Protein AF-A0A7S0MJ96-F1 (afdb_monomer_lite)

Organism: NCBI:txid233186

InterPro domains:
  IPR001138 Zn(2)Cys(6) fungal-type DNA-binding domain [PF00172] (38-68)
  IPR001138 Zn(2)Cys(6) fungal-type DNA-binding domain [PS00463] (38-67)
  IPR001138 Zn(2)Cys(6) fungal-type DNA-binding domain [PS50048] (38-69)
  IPR001138 Zn(2)Cys(6) fungal-type DNA-binding domain [SM00066] (33-78)
  IPR036864 Zn(2)-C6 fungal-type DNA-binding domain superfamily [SSF57701] (32-67)

Secondary structure (DSSP, 8-state):
---------PPPTTS----HHHHHHHHHHHHHHTS----HHHHHTT----SSSS-HHHHHTT-HHHHHHHHHHHHHHSS---SS-------TTSPPP-GGGTTT-TTHHHHHHHHTTT--HHHHHHHHHTS-HHHHHHHHHHHHHHHHHHHHHHHTTSS-S-----------S-----PPPPP-------PPPPP---

Radius of gyration: 27.34 Å; chains: 1; bounding box: 55×65×69 Å

Structure (mmCIF, N/CA/C/O backbone):
data_AF-A0A7S0MJ96-F1
#
_entry.id   AF-A0A7S0MJ96-F1
#
loop_
_atom_site.group_PDB
_atom_site.id
_atom_site.type_symbol
_atom_site.label_atom_id
_atom_site.label_alt_id
_atom_site.label_comp_id
_atom_site.label_asym_id
_atom_site.label_entity_id
_atom_site.label_seq_id
_atom_site.pdbx_PDB_ins_code
_atom_site.Cartn_x
_atom_site.Cartn_y
_atom_site.Cartn_z
_atom_site.occupancy
_atom_site.B_iso_or_equiv
_atom_site.auth_seq_id
_atom_site.auth_comp_id
_atom_site.auth_asym_id
_atom_site.auth_atom_id
_atom_site.pdbx_PDB_model_num
ATOM 1 N N . MET A 1 1 ? 26.613 8.995 -28.637 1.00 39.94 1 MET A N 1
ATOM 2 C CA . MET A 1 1 ? 25.572 9.416 -27.674 1.00 39.94 1 MET A CA 1
ATOM 3 C C . MET A 1 1 ? 26.170 9.244 -26.288 1.00 39.94 1 MET A C 1
ATOM 5 O O . MET A 1 1 ? 26.475 8.112 -25.934 1.00 39.94 1 MET A O 1
ATOM 9 N N . SER A 1 2 ? 26.493 10.342 -25.598 1.00 41.50 2 SER A N 1
ATOM 10 C CA . SER A 1 2 ? 27.210 10.316 -24.316 1.00 41.50 2 SER A CA 1
ATOM 11 C C . SER A 1 2 ? 26.279 9.925 -23.167 1.00 41.50 2 SER A C 1
ATOM 13 O O . SER A 1 2 ? 25.133 10.363 -23.097 1.00 41.50 2 SER A O 1
ATOM 15 N N . LEU A 1 3 ? 26.788 9.061 -22.293 1.00 48.28 3 LEU A N 1
ATOM 16 C CA . LEU A 1 3 ? 26.160 8.599 -21.060 1.00 48.28 3 LEU A CA 1
ATOM 17 C C . LEU A 1 3 ? 26.747 9.402 -19.896 1.00 48.28 3 LEU A C 1
ATOM 19 O O . LEU A 1 3 ? 27.631 8.909 -19.212 1.00 48.28 3 LEU A O 1
ATOM 23 N N . ASP A 1 4 ? 26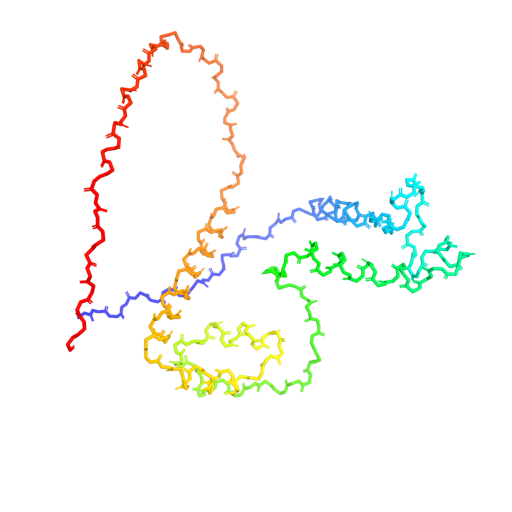.270 10.621 -19.678 1.00 52.03 4 ASP A N 1
ATOM 24 C CA . ASP A 1 4 ? 26.625 11.400 -18.487 1.00 52.03 4 ASP A CA 1
ATOM 25 C C . ASP A 1 4 ? 25.412 12.207 -18.038 1.00 52.03 4 ASP A C 1
ATOM 27 O O . ASP A 1 4 ? 25.217 13.325 -18.487 1.00 52.03 4 ASP A O 1
ATOM 31 N N . GLU A 1 5 ? 24.562 11.594 -17.206 1.00 46.44 5 GLU A N 1
ATOM 32 C CA . GLU A 1 5 ? 23.605 12.283 -16.322 1.00 46.44 5 GLU A CA 1
ATOM 33 C C . GLU A 1 5 ? 22.908 11.256 -15.403 1.00 46.44 5 GLU A C 1
ATOM 35 O O . GLU A 1 5 ? 21.715 10.967 -15.488 1.00 46.44 5 GLU A O 1
ATOM 40 N N . ARG A 1 6 ? 23.675 10.635 -14.498 1.00 48.78 6 ARG A N 1
ATOM 41 C CA . ARG A 1 6 ? 23.122 9.946 -13.317 1.00 48.78 6 ARG A CA 1
ATOM 42 C C . ARG A 1 6 ? 23.560 10.685 -12.060 1.00 48.78 6 ARG A C 1
ATOM 44 O O . ARG A 1 6 ? 24.378 10.193 -11.287 1.00 48.78 6 ARG A O 1
ATOM 51 N N . ALA A 1 7 ? 22.999 11.873 -11.862 1.00 49.59 7 ALA A N 1
ATOM 52 C CA . ALA A 1 7 ? 23.010 12.533 -10.565 1.00 49.59 7 ALA A CA 1
ATOM 53 C C . ALA A 1 7 ? 22.020 11.797 -9.650 1.00 49.59 7 ALA A C 1
ATOM 55 O O . ALA A 1 7 ? 20.808 12.006 -9.701 1.00 49.59 7 ALA A O 1
ATOM 56 N N . TRP A 1 8 ? 22.536 10.861 -8.857 1.00 46.59 8 TRP A N 1
ATOM 57 C CA . TRP A 1 8 ? 21.782 10.243 -7.774 1.00 46.59 8 TRP A CA 1
ATOM 58 C C . TRP A 1 8 ? 21.480 11.329 -6.740 1.00 46.59 8 TRP A C 1
ATOM 60 O O . TRP A 1 8 ? 22.386 12.012 -6.270 1.00 46.59 8 TRP A O 1
ATOM 70 N N . TRP A 1 9 ? 20.199 11.522 -6.443 1.00 48.03 9 TRP A N 1
ATOM 71 C CA . TRP A 1 9 ? 19.711 12.536 -5.513 1.00 48.03 9 TRP A CA 1
ATOM 72 C C . TRP A 1 9 ? 20.384 12.370 -4.139 1.00 48.03 9 TRP A C 1
ATOM 74 O O . TRP A 1 9 ? 20.203 11.344 -3.482 1.00 48.03 9 TRP A O 1
ATOM 84 N N . VAL A 1 10 ? 21.168 13.367 -3.720 1.00 50.09 10 VAL A N 1
ATOM 85 C CA . VAL A 1 10 ? 21.701 13.481 -2.357 1.00 50.09 10 VAL A CA 1
ATOM 86 C C . VAL A 1 10 ? 20.718 14.357 -1.576 1.00 50.09 10 VAL A C 1
ATOM 88 O O . VAL A 1 10 ? 20.499 15.499 -1.986 1.00 50.09 10 VAL A O 1
ATOM 91 N N . PRO A 1 11 ? 20.090 13.859 -0.496 1.00 40.28 11 PRO A N 1
ATOM 92 C CA . PRO A 1 11 ? 19.253 14.690 0.359 1.00 40.28 11 PRO A CA 1
ATOM 93 C C . PRO A 1 11 ? 20.086 15.854 0.902 1.00 40.28 11 PRO A C 1
ATOM 95 O O . PRO A 1 11 ? 21.139 15.637 1.498 1.00 40.28 11 PRO A O 1
ATOM 98 N N . SER A 1 12 ? 19.630 17.082 0.669 1.00 50.78 12 SER A N 1
ATOM 99 C CA . SER A 1 12 ? 20.270 18.286 1.201 1.00 50.78 12 SER A CA 1
ATOM 100 C C . SER A 1 12 ? 20.135 18.306 2.726 1.00 50.78 12 SER A C 1
ATOM 102 O O . SER A 1 12 ? 19.032 18.155 3.251 1.00 50.78 12 SER A O 1
ATOM 104 N N . GLU A 1 13 ? 21.239 18.521 3.448 1.00 55.09 13 GLU A N 1
ATOM 105 C CA . GLU A 1 13 ? 21.280 18.552 4.924 1.00 55.09 13 GLU A CA 1
ATOM 106 C C . GLU A 1 13 ? 20.414 19.667 5.551 1.00 55.09 13 GLU A C 1
ATOM 108 O O . GLU A 1 13 ? 20.201 19.682 6.762 1.00 55.09 13 GLU A O 1
ATOM 113 N N . ASN A 1 14 ? 19.845 20.567 4.743 1.00 55.97 14 ASN A N 1
ATOM 114 C CA . ASN A 1 14 ? 19.035 21.694 5.209 1.00 55.97 14 ASN A CA 1
ATOM 115 C C . ASN A 1 14 ? 17.533 21.398 5.413 1.00 55.97 14 ASN A C 1
ATOM 117 O O . ASN A 1 14 ? 16.798 22.296 5.818 1.00 55.97 14 ASN A O 1
ATOM 121 N N . ASP A 1 15 ? 17.056 20.167 5.198 1.00 52.22 15 ASP A N 1
ATOM 122 C CA . ASP A 1 15 ? 15.618 19.834 5.274 1.00 52.22 15 ASP A CA 1
ATOM 123 C C . ASP A 1 15 ? 15.062 19.556 6.693 1.00 52.22 15 ASP A C 1
ATOM 125 O O . ASP A 1 15 ? 13.915 19.134 6.838 1.00 52.22 15 ASP A O 1
ATOM 129 N N . SER A 1 16 ? 15.823 19.757 7.777 1.00 57.66 16 SER A N 1
ATOM 130 C CA . SER A 1 16 ? 15.441 19.205 9.095 1.00 57.66 16 SER A CA 1
ATOM 131 C C . SER A 1 16 ? 15.519 20.173 10.276 1.00 57.66 16 SER A C 1
ATOM 133 O O . SER A 1 16 ? 16.212 19.913 11.255 1.00 57.66 16 SER A O 1
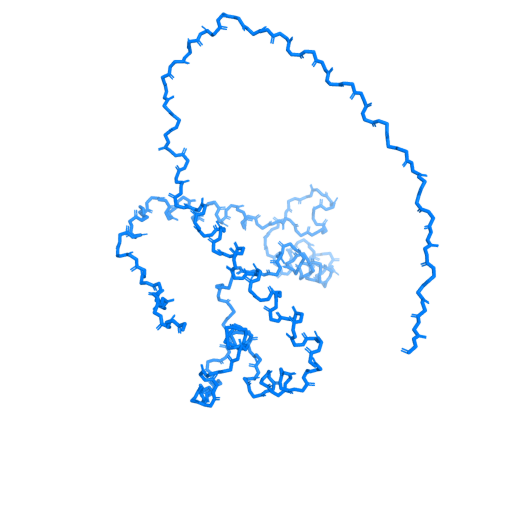ATOM 135 N N . LEU A 1 17 ? 14.716 21.240 10.258 1.00 62.41 17 LEU A N 1
ATOM 136 C CA . LEU A 1 17 ? 14.330 21.954 11.486 1.00 62.41 17 LEU A CA 1
ATOM 137 C C . LEU A 1 17 ? 12.809 22.126 11.567 1.00 62.41 17 LEU A C 1
ATOM 139 O O . LEU A 1 17 ? 12.279 23.228 11.680 1.00 62.41 17 LEU A O 1
ATOM 143 N N . VAL A 1 18 ? 12.083 21.006 11.535 1.00 71.38 18 VAL A N 1
ATOM 144 C CA . VAL A 1 18 ? 10.684 20.996 11.981 1.00 71.38 18 VAL A CA 1
ATOM 145 C C . VAL A 1 18 ? 10.682 21.305 13.477 1.00 71.38 18 VAL A C 1
ATOM 147 O O . VAL A 1 18 ? 11.222 20.542 14.281 1.00 71.38 18 VAL A O 1
ATOM 150 N N . SER A 1 19 ? 10.093 22.438 13.860 1.00 83.00 19 SER A N 1
ATOM 151 C CA . SER A 1 19 ? 10.047 22.877 15.253 1.00 83.00 19 SER A CA 1
ATOM 152 C C . SER A 1 19 ? 9.400 21.813 16.142 1.00 83.00 19 SER A C 1
ATOM 154 O O . SER A 1 19 ? 8.375 21.212 15.804 1.00 83.00 19 SER A O 1
ATOM 156 N N . ALA A 1 20 ? 9.943 21.621 17.346 1.00 79.44 20 ALA A N 1
ATOM 157 C CA . ALA A 1 20 ? 9.346 20.749 18.357 1.00 79.44 20 ALA A CA 1
ATOM 158 C C . ALA A 1 20 ? 7.877 21.119 18.667 1.00 79.44 20 ALA A C 1
ATOM 160 O O . ALA A 1 20 ? 7.095 20.265 19.097 1.00 79.44 20 ALA A O 1
ATOM 161 N N . GLN A 1 21 ? 7.477 22.378 18.437 1.00 83.00 21 GLN A N 1
ATOM 162 C CA . GLN A 1 21 ? 6.084 22.812 18.558 1.00 83.00 21 GLN A CA 1
ATOM 163 C C . GLN A 1 21 ? 5.185 22.231 17.459 1.00 83.00 21 GLN A C 1
ATOM 165 O O . GLN A 1 21 ? 4.075 21.785 17.769 1.00 83.00 21 GLN A O 1
ATOM 170 N N . ASP A 1 22 ? 5.663 22.153 16.217 1.00 84.06 22 ASP A N 1
ATOM 171 C CA . ASP A 1 22 ? 4.904 21.590 15.097 1.00 84.06 22 ASP A CA 1
ATOM 172 C C . ASP A 1 22 ? 4.699 20.088 15.271 1.00 84.06 22 ASP A C 1
ATOM 174 O O . ASP A 1 22 ? 3.585 19.589 15.099 1.00 84.06 22 ASP A O 1
ATOM 178 N N . LEU A 1 23 ? 5.717 19.376 15.765 1.00 75.75 23 LEU A N 1
ATOM 179 C CA . LEU A 1 23 ? 5.593 17.962 16.130 1.00 75.75 23 LEU A CA 1
ATOM 180 C C . LEU A 1 23 ? 4.539 17.741 17.227 1.00 75.75 23 LEU A C 1
ATOM 182 O O . LEU A 1 23 ? 3.734 16.810 17.144 1.00 75.75 23 LEU A O 1
ATOM 186 N N . ARG A 1 24 ? 4.477 18.610 18.247 1.00 82.62 24 ARG A N 1
ATOM 187 C CA . ARG A 1 24 ? 3.454 18.526 19.309 1.00 82.62 24 ARG A CA 1
ATOM 188 C C . ARG A 1 24 ? 2.048 18.814 18.777 1.00 82.62 24 ARG A C 1
ATOM 190 O O . ARG A 1 24 ? 1.101 18.129 19.172 1.00 82.62 24 ARG A O 1
ATOM 197 N N . LYS A 1 25 ? 1.894 19.798 17.886 1.00 84.06 25 LYS A N 1
ATOM 198 C CA . LYS A 1 25 ? 0.604 20.156 17.274 1.00 84.06 25 LYS A CA 1
ATOM 199 C C . LYS A 1 25 ? 0.112 19.058 16.327 1.00 84.06 25 LYS A C 1
ATOM 201 O O . LYS A 1 25 ? -1.039 18.639 16.451 1.00 84.06 25 LYS A O 1
ATOM 206 N N . ALA A 1 26 ? 0.994 18.514 15.488 1.00 74.50 26 ALA A N 1
ATOM 207 C CA . ALA A 1 26 ? 0.713 17.363 14.636 1.00 74.50 26 ALA A CA 1
ATOM 208 C C . ALA A 1 26 ? 0.316 16.132 15.464 1.00 74.50 26 ALA A C 1
ATOM 210 O O . ALA A 1 26 ? -0.670 15.476 15.145 1.00 74.50 26 ALA A O 1
ATOM 211 N N . ARG A 1 27 ? 0.994 15.867 16.591 1.00 72.56 27 ARG A N 1
ATOM 212 C CA . ARG A 1 27 ? 0.643 14.758 17.496 1.00 72.56 27 ARG A CA 1
ATOM 213 C C . ARG A 1 27 ? -0.736 14.938 18.140 1.00 72.56 27 ARG A C 1
ATOM 215 O O . ARG A 1 27 ? -1.474 13.964 18.233 1.00 72.56 27 ARG A O 1
ATOM 222 N N . ARG A 1 28 ? -1.115 16.167 18.522 1.00 73.75 28 ARG A N 1
ATOM 223 C CA . ARG A 1 28 ? -2.459 16.492 19.049 1.00 73.75 28 ARG A CA 1
ATOM 224 C C . ARG A 1 28 ? -3.558 16.376 17.991 1.00 73.75 28 ARG A C 1
ATOM 226 O O . ARG A 1 28 ? -4.663 15.935 18.299 1.00 73.75 28 ARG A O 1
ATOM 233 N N . MET A 1 29 ? -3.276 16.781 16.755 1.00 70.00 29 MET A N 1
ATOM 234 C CA . MET A 1 29 ? -4.212 16.628 15.639 1.00 70.00 29 MET A CA 1
ATOM 235 C C . MET A 1 29 ? -4.352 15.162 15.230 1.00 70.00 29 MET A C 1
ATOM 237 O O . MET A 1 29 ? -5.473 14.706 15.063 1.00 70.00 29 MET A O 1
ATOM 241 N N . ALA A 1 30 ? -3.256 14.402 15.195 1.00 61.09 30 ALA A N 1
ATOM 242 C CA . ALA A 1 30 ? -3.269 12.961 14.957 1.00 61.09 30 ALA A CA 1
ATOM 243 C C . ALA A 1 30 ? -3.967 12.183 16.085 1.00 61.09 30 ALA A C 1
ATOM 245 O O . ALA A 1 30 ? -4.615 11.175 15.829 1.00 61.09 30 ALA A O 1
ATOM 246 N N . SER A 1 31 ? -3.877 12.641 17.339 1.00 61.47 31 SER A N 1
ATOM 247 C CA . SER A 1 31 ? -4.628 12.040 18.446 1.00 61.47 31 SER A CA 1
ATOM 248 C C . SER A 1 31 ? -6.107 12.436 18.444 1.00 61.47 31 SER A C 1
ATOM 250 O O . SER A 1 31 ? -6.924 11.664 18.924 1.00 61.47 31 SER A O 1
ATOM 252 N N . ARG A 1 32 ? -6.468 13.612 17.902 1.00 59.59 32 ARG A N 1
ATOM 253 C CA . ARG A 1 32 ? -7.870 14.029 17.699 1.00 59.59 32 ARG A CA 1
ATOM 254 C C . ARG A 1 32 ? -8.507 13.394 16.466 1.00 59.59 32 ARG A C 1
ATOM 256 O O . ARG A 1 32 ? -9.686 13.086 16.520 1.00 59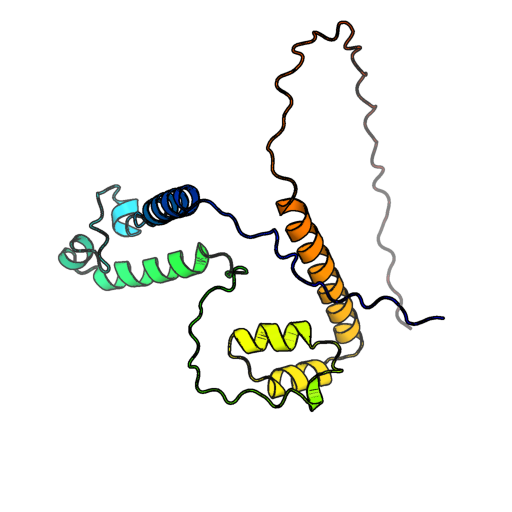.59 32 ARG A O 1
ATOM 263 N N . SER A 1 33 ? -7.758 13.154 15.392 1.00 55.88 33 SER A N 1
ATOM 264 C CA . SER A 1 33 ? -8.240 12.361 14.254 1.00 55.88 33 SER A CA 1
ATOM 265 C C . SER A 1 33 ? -8.348 10.876 14.607 1.00 55.88 33 SER A C 1
ATOM 267 O O . SER A 1 33 ? -9.181 10.173 14.049 1.00 55.88 33 SER A O 1
ATOM 269 N N . ARG A 1 34 ? -7.571 10.419 15.600 1.00 54.00 34 ARG A N 1
ATOM 270 C CA . ARG A 1 34 ? -7.762 9.144 16.304 1.00 54.00 34 ARG A CA 1
ATOM 271 C C . ARG A 1 34 ? -8.662 9.243 17.536 1.00 54.00 34 ARG A C 1
ATOM 273 O O . ARG A 1 34 ? -8.680 8.287 18.302 1.00 54.00 34 ARG A O 1
ATOM 280 N N . ALA A 1 35 ? -9.393 10.341 17.766 1.00 52.88 35 ALA A N 1
ATOM 281 C CA . ALA A 1 35 ? -10.536 10.278 18.674 1.00 52.88 35 ALA A CA 1
ATOM 282 C C . ALA A 1 35 ? -11.518 9.331 17.987 1.00 52.88 35 ALA A C 1
ATOM 284 O O . ALA A 1 35 ? -12.143 9.682 16.987 1.00 52.88 35 ALA A O 1
ATOM 285 N N . LEU A 1 36 ? -11.449 8.074 18.415 1.00 61.81 36 LEU A N 1
ATOM 286 C CA . LEU A 1 36 ? -11.818 6.909 17.636 1.00 61.81 36 LEU A CA 1
ATOM 287 C C . LEU A 1 36 ? -13.263 7.074 17.192 1.00 61.81 36 LEU A C 1
ATOM 289 O O . LEU A 1 36 ? -14.154 7.225 18.029 1.00 61.81 36 LEU A O 1
ATOM 293 N N . ALA A 1 37 ? -13.490 7.066 15.877 1.00 80.06 37 ALA A N 1
ATOM 294 C CA . ALA A 1 37 ? -14.835 7.094 15.329 1.00 80.06 37 ALA A CA 1
ATOM 295 C C . ALA A 1 37 ? -15.700 6.097 16.113 1.00 80.06 37 ALA A C 1
ATOM 297 O O . ALA A 1 37 ? -15.279 4.958 16.372 1.00 80.06 37 ALA A O 1
ATOM 298 N N . ALA A 1 38 ? -16.872 6.550 16.567 1.00 90.06 38 ALA A N 1
ATOM 299 C CA . ALA A 1 38 ? -17.805 5.689 17.279 1.00 90.06 38 ALA A CA 1
ATOM 300 C C . ALA A 1 38 ? -17.972 4.386 16.485 1.00 90.06 38 ALA A C 1
ATOM 302 O O . ALA A 1 38 ? -18.046 4.426 15.255 1.00 90.06 38 ALA A O 1
ATOM 303 N N . CYS A 1 39 ? -18.001 3.226 17.157 1.00 91.38 39 CYS A N 1
ATOM 304 C CA . CYS A 1 39 ? -18.225 1.974 16.434 1.00 91.38 39 CYS A CA 1
ATOM 305 C C . CYS A 1 39 ? -19.512 2.093 15.602 1.00 91.38 39 CYS A C 1
ATOM 307 O O . CYS A 1 39 ? -20.431 2.815 15.996 1.00 91.38 39 CYS A O 1
ATOM 309 N N . GLN A 1 40 ? -19.590 1.405 14.459 1.00 89.62 40 GLN A N 1
ATOM 310 C CA . GLN A 1 40 ? -20.690 1.601 13.508 1.00 89.62 40 GLN A CA 1
ATOM 311 C C . GLN A 1 40 ? -22.070 1.465 14.176 1.00 89.62 40 GLN A C 1
ATOM 313 O O . GLN A 1 40 ? -22.952 2.275 13.915 1.00 89.62 40 GLN A O 1
ATOM 318 N N . ALA A 1 41 ? -22.232 0.518 15.106 1.00 92.62 41 ALA A N 1
ATOM 319 C CA . ALA A 1 41 ? -23.457 0.355 15.890 1.00 92.62 41 ALA A CA 1
ATOM 320 C C . ALA A 1 41 ? -23.792 1.597 16.743 1.00 92.62 41 ALA A C 1
ATOM 322 O O . ALA A 1 41 ? -24.894 2.135 16.658 1.00 92.62 41 ALA A O 1
ATOM 323 N N . CYS A 1 42 ? -22.835 2.114 17.522 1.00 94.19 42 CYS A N 1
ATOM 324 C CA . CYS A 1 42 ? -23.032 3.338 18.306 1.00 94.19 42 CYS A CA 1
ATOM 325 C C . CYS A 1 42 ? -23.251 4.575 17.423 1.00 94.19 42 CYS A C 1
ATOM 327 O O . CYS A 1 42 ? -24.030 5.448 17.801 1.00 94.19 42 CYS A O 1
ATOM 329 N N . SER A 1 43 ? -22.591 4.636 16.263 1.00 92.56 43 SER A N 1
ATOM 330 C CA . SER A 1 43 ? -22.740 5.712 15.280 1.00 92.56 43 SER A CA 1
ATOM 331 C C . SER A 1 43 ? -24.151 5.733 14.680 1.00 92.56 43 SER A C 1
ATOM 333 O O . SER A 1 43 ? -24.816 6.767 14.717 1.00 92.56 43 SER A O 1
ATOM 335 N N . LEU A 1 44 ? -24.664 4.574 14.246 1.00 90.88 44 LEU A N 1
ATOM 336 C CA . LEU A 1 44 ? -26.030 4.423 13.726 1.00 90.88 44 LEU A CA 1
ATOM 337 C C . LEU A 1 44 ? -27.087 4.792 14.771 1.00 90.88 44 LEU A C 1
ATOM 339 O O . LEU A 1 44 ? -28.066 5.464 14.459 1.00 90.88 44 LEU A O 1
ATOM 343 N N . LEU A 1 45 ? -26.856 4.412 16.028 1.00 92.88 45 LEU A N 1
ATOM 344 C CA . LEU A 1 45 ? -27.737 4.763 17.142 1.00 92.88 45 LEU A CA 1
ATOM 345 C C . LEU A 1 45 ? -27.539 6.207 17.642 1.00 92.88 45 LEU A C 1
ATOM 347 O O . LEU A 1 45 ? -28.267 6.632 18.539 1.00 92.88 45 LEU A O 1
ATOM 351 N N . LYS A 1 46 ? -26.559 6.952 17.105 1.00 93.81 46 LYS A N 1
ATOM 352 C CA . LYS A 1 46 ? -26.152 8.305 17.530 1.00 93.81 46 LYS A CA 1
ATOM 353 C C . LYS A 1 46 ? -25.888 8.418 19.035 1.00 93.81 46 LYS A C 1
ATOM 355 O O . LYS A 1 46 ? -26.254 9.400 19.679 1.00 93.81 46 LYS A O 1
ATOM 360 N N . ARG A 1 47 ? -25.254 7.402 19.625 1.00 92.94 47 ARG A N 1
ATOM 361 C CA . ARG A 1 47 ? -24.923 7.376 21.059 1.00 92.94 47 ARG A CA 1
ATOM 362 C C . ARG A 1 47 ? -23.416 7.447 21.279 1.00 92.94 47 ARG A C 1
ATOM 364 O O . ARG A 1 47 ? -22.630 6.960 20.472 1.00 92.94 47 ARG A O 1
ATOM 371 N N . LYS A 1 48 ? -23.010 7.979 22.437 1.00 93.38 48 LYS A N 1
ATOM 372 C CA . LYS A 1 48 ? -21.598 8.031 22.853 1.00 93.38 48 LYS A CA 1
ATOM 373 C C . LYS A 1 48 ? -20.994 6.620 22.899 1.00 93.38 48 LYS A C 1
ATOM 375 O O . LYS A 1 48 ? -21.597 5.730 23.507 1.00 93.38 48 LYS A O 1
ATOM 380 N N . CYS A 1 49 ? -19.840 6.441 22.255 1.00 94.81 49 CYS A N 1
ATOM 381 C CA . CYS A 1 49 ? -19.053 5.208 22.235 1.00 94.81 49 CYS A CA 1
ATOM 382 C C . CYS A 1 49 ? -17.888 5.315 23.225 1.00 94.81 49 CYS A C 1
ATOM 384 O O . CYS A 1 49 ? -17.384 6.404 23.480 1.00 94.81 49 CYS A O 1
ATOM 386 N N . ASN A 1 50 ? -17.484 4.185 23.798 1.00 91.25 50 ASN A N 1
ATOM 387 C CA . ASN A 1 50 ? -16.547 4.130 24.920 1.00 91.25 50 ASN A CA 1
ATOM 388 C C . ASN A 1 50 ? -15.101 3.870 24.472 1.00 91.25 50 ASN A C 1
ATOM 390 O O . ASN A 1 50 ? -14.296 3.474 25.299 1.00 91.25 50 ASN A O 1
ATOM 394 N N . ASP A 1 51 ? -14.795 4.029 23.183 1.00 83.12 51 ASP A N 1
ATOM 395 C CA . ASP A 1 51 ? -13.475 3.850 22.552 1.00 83.12 51 ASP A CA 1
ATOM 396 C C . ASP A 1 51 ? -12.791 2.472 22.669 1.00 83.12 51 ASP A C 1
ATOM 398 O O . ASP A 1 51 ? -12.003 2.124 21.795 1.00 83.12 51 ASP A O 1
ATOM 402 N N . TYR A 1 52 ? -13.180 1.613 23.611 1.00 88.56 52 TYR A N 1
ATOM 403 C CA . TYR A 1 52 ? -12.787 0.201 23.662 1.00 88.56 52 TYR A CA 1
ATOM 404 C C . TYR A 1 52 ? -13.388 -0.609 22.494 1.00 88.56 52 TYR A C 1
ATOM 406 O O . TYR A 1 52 ? -14.428 -0.235 21.931 1.00 88.56 52 TYR A O 1
ATOM 414 N N . ARG A 1 53 ? -12.733 -1.713 22.112 1.00 88.88 53 ARG A N 1
ATOM 415 C CA . ARG A 1 53 ? -13.199 -2.676 21.098 1.00 88.88 53 ARG A CA 1
ATOM 416 C C . ARG A 1 53 ? -13.069 -4.113 21.640 1.00 88.88 53 ARG A C 1
ATOM 418 O O . AR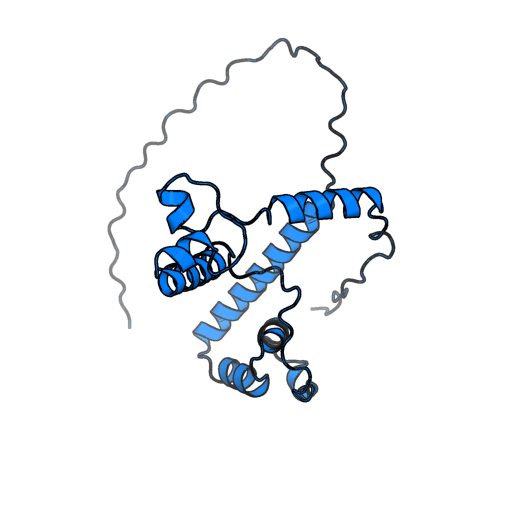G A 1 53 ? -11.954 -4.477 22.004 1.00 88.88 53 ARG A O 1
ATOM 425 N N . PRO A 1 54 ? -14.169 -4.890 21.717 1.00 94.44 54 PRO A N 1
ATOM 426 C CA . PRO A 1 54 ? -15.557 -4.449 21.533 1.00 94.44 54 PRO A CA 1
ATOM 427 C C . PRO A 1 54 ? -15.913 -3.336 22.533 1.00 94.44 54 PRO A C 1
ATOM 429 O O . PRO A 1 54 ? -15.390 -3.279 23.646 1.00 94.44 54 PRO A O 1
ATOM 432 N N . CYS A 1 55 ? -16.761 -2.382 22.135 1.00 95.38 55 CYS A N 1
ATOM 433 C CA . CYS A 1 55 ? -17.119 -1.309 23.063 1.00 95.38 55 CYS A CA 1
ATOM 434 C C . CYS A 1 55 ? -18.015 -1.874 24.172 1.00 95.38 55 CYS A C 1
ATOM 436 O O . CYS A 1 55 ? -18.839 -2.754 23.928 1.00 95.38 55 CYS A O 1
ATOM 438 N N . SER A 1 56 ? -17.905 -1.351 25.395 1.00 96.19 56 SER A N 1
ATOM 439 C CA . SER A 1 56 ? -18.623 -1.908 26.555 1.00 96.19 56 SER A CA 1
ATOM 440 C C . SER A 1 56 ? -20.153 -1.852 26.447 1.00 96.19 56 SER A C 1
ATOM 442 O O . SER A 1 56 ? -20.853 -2.455 27.259 1.00 96.19 56 SER A O 1
ATOM 444 N N . ARG A 1 57 ? -20.702 -1.117 25.471 1.00 95.75 57 ARG A N 1
ATOM 445 C CA . ARG A 1 57 ? -22.128 -1.174 25.134 1.00 95.75 57 ARG A CA 1
ATOM 446 C C . ARG A 1 57 ? -22.452 -2.360 24.225 1.00 95.75 57 ARG A C 1
ATOM 448 O O . ARG A 1 57 ? -23.373 -3.089 24.559 1.00 95.75 57 ARG A O 1
ATOM 455 N N . CYS A 1 58 ? -21.699 -2.564 23.143 1.00 96.31 58 CYS A N 1
ATOM 456 C CA . CYS A 1 58 ? -21.866 -3.735 22.277 1.00 96.31 58 CYS A CA 1
ATOM 457 C C . CYS A 1 58 ? -21.649 -5.033 23.062 1.00 96.31 58 CYS A C 1
ATOM 459 O O . CYS A 1 58 ? -22.439 -5.957 22.924 1.00 96.31 58 CYS A O 1
ATOM 461 N N . LEU A 1 59 ? -20.672 -5.050 23.977 1.00 97.00 59 LEU A N 1
ATOM 462 C CA . LEU A 1 59 ? -20.438 -6.184 24.873 1.00 97.00 59 LEU A CA 1
ATOM 463 C C . LEU A 1 59 ? -21.657 -6.485 25.765 1.00 97.00 59 LEU A C 1
ATOM 465 O O . LEU A 1 59 ? -22.066 -7.628 25.898 1.00 97.00 59 LEU A O 1
ATOM 469 N N . ARG A 1 60 ? -22.298 -5.451 26.330 1.00 97.31 60 ARG A N 1
ATOM 470 C CA . ARG A 1 60 ? -23.521 -5.611 27.144 1.00 97.31 60 ARG A CA 1
ATOM 471 C C . ARG A 1 60 ? -24.748 -6.050 26.345 1.00 97.31 60 ARG A C 1
ATOM 473 O O . ARG A 1 60 ? -25.721 -6.488 26.943 1.00 97.31 60 ARG A O 1
ATOM 480 N N . GLN A 1 61 ? -24.722 -5.878 25.027 1.00 96.12 61 GLN A N 1
ATOM 481 C CA . GLN A 1 61 ? -25.807 -6.262 24.126 1.00 96.12 61 GLN A CA 1
ATOM 482 C C . GLN A 1 61 ? -25.582 -7.637 23.482 1.00 96.12 61 GLN A C 1
ATOM 484 O O . GLN A 1 61 ? -26.464 -8.090 22.763 1.00 96.12 61 GLN A O 1
ATOM 489 N N . GLY A 1 62 ? -24.433 -8.283 23.721 1.00 96.38 62 GLY A N 1
ATOM 490 C CA . GLY A 1 62 ? -24.057 -9.517 23.022 1.00 96.38 62 GLY A CA 1
ATOM 491 C C . GLY A 1 62 ? -23.824 -9.311 21.520 1.00 96.38 62 GLY A C 1
ATOM 492 O O . GLY A 1 62 ? -24.062 -10.216 20.732 1.00 96.38 62 GLY A O 1
ATOM 493 N N . GLU A 1 63 ? -23.426 -8.101 21.107 1.00 95.69 63 GLU A N 1
ATOM 494 C CA . GLU A 1 63 ? -23.084 -7.764 19.715 1.00 95.69 63 GLU A CA 1
ATOM 495 C C . GLU A 1 63 ? -21.584 -7.440 19.559 1.00 95.69 63 GLU A C 1
ATOM 497 O O . GLU A 1 63 ? -21.182 -6.562 18.786 1.00 95.69 63 GLU A O 1
ATOM 502 N N . ASP A 1 64 ? -20.725 -8.087 20.337 1.00 94.38 64 ASP A N 1
ATOM 503 C CA . ASP A 1 64 ? -19.279 -7.884 20.312 1.00 94.38 64 ASP A CA 1
ATOM 504 C C . ASP A 1 64 ? -18.636 -8.332 18.992 1.00 94.38 64 ASP A C 1
ATOM 506 O O . ASP A 1 64 ? -17.848 -7.561 18.433 1.00 94.38 64 ASP A O 1
ATOM 510 N N . ASP A 1 65 ? -19.062 -9.460 18.420 1.00 93.00 65 ASP A N 1
ATOM 511 C CA . ASP A 1 65 ? -18.597 -9.931 17.104 1.00 93.00 65 ASP A CA 1
ATOM 512 C C . ASP A 1 65 ? -18.851 -8.888 16.005 1.00 93.00 65 ASP A C 1
ATOM 514 O O . ASP A 1 65 ? -17.944 -8.469 15.278 1.00 93.00 65 ASP A O 1
ATOM 518 N N . ARG A 1 66 ? -20.080 -8.356 15.955 1.00 90.75 66 ARG A N 1
ATOM 519 C CA . ARG A 1 66 ? -20.477 -7.290 15.019 1.00 90.75 66 ARG A CA 1
ATOM 520 C C . ARG A 1 66 ? -19.700 -5.996 15.237 1.00 90.75 66 ARG A C 1
ATOM 522 O O . ARG A 1 66 ? -19.447 -5.257 14.281 1.00 90.75 66 ARG A O 1
ATOM 529 N N . CYS A 1 67 ? -19.358 -5.680 16.487 1.00 92.31 67 CYS A N 1
ATOM 530 C CA . CYS A 1 67 ? -18.560 -4.503 16.821 1.00 92.31 67 CYS A CA 1
ATOM 531 C C . CYS A 1 67 ? -17.135 -4.619 16.264 1.00 92.31 67 CYS A C 1
ATOM 533 O O . CYS A 1 67 ? -16.599 -3.626 15.763 1.00 92.31 67 CYS A O 1
ATOM 535 N N . MET A 1 68 ? -16.551 -5.817 16.333 1.00 88.88 68 MET A N 1
ATOM 536 C CA . MET A 1 68 ? -15.192 -6.115 15.882 1.00 88.88 68 MET A CA 1
ATOM 537 C C . MET A 1 68 ? -15.095 -6.210 14.353 1.00 88.88 68 MET A C 1
ATOM 539 O O . MET A 1 68 ? -14.258 -5.534 13.753 1.00 88.88 68 MET A O 1
ATOM 543 N N . GLU A 1 69 ? -15.991 -6.956 13.704 1.00 87.12 69 GLU A N 1
ATOM 544 C CA . GLU A 1 69 ? -15.968 -7.203 12.253 1.00 87.12 69 GLU A CA 1
ATOM 545 C C . GLU A 1 69 ? -16.067 -5.905 11.434 1.00 87.12 69 GLU A C 1
ATOM 547 O O . GLU A 1 69 ? -15.269 -5.629 10.534 1.00 87.12 69 GLU A O 1
ATOM 552 N N . LYS A 1 70 ? -17.000 -5.030 11.813 1.00 76.81 70 LYS A N 1
ATOM 553 C CA . LYS A 1 70 ? -17.219 -3.747 11.134 1.00 76.81 70 LYS A CA 1
ATOM 554 C C . LYS A 1 70 ? -16.106 -2.737 11.391 1.00 76.81 70 LYS A C 1
ATOM 556 O O . LYS A 1 70 ? -15.881 -1.851 10.568 1.00 76.81 70 LYS A O 1
ATOM 561 N N . ASN A 1 71 ? -15.393 -2.858 12.514 1.00 73.38 71 ASN A N 1
ATOM 562 C CA . ASN A 1 71 ? -14.234 -2.009 12.768 1.00 73.38 71 ASN A CA 1
ATOM 563 C C . ASN A 1 71 ? -13.056 -2.386 11.864 1.00 73.38 71 ASN A C 1
ATOM 565 O O . ASN A 1 71 ? -12.400 -1.493 11.339 1.00 73.38 71 ASN A O 1
ATOM 569 N N . LEU A 1 72 ? -12.851 -3.682 11.615 1.00 70.06 72 LEU A N 1
ATOM 570 C CA . LEU A 1 72 ? -11.824 -4.165 10.691 1.00 70.06 72 LEU A CA 1
ATOM 571 C C . LEU A 1 72 ? -12.086 -3.707 9.251 1.00 70.06 72 LEU A C 1
ATOM 573 O O . LEU A 1 72 ? -11.151 -3.321 8.553 1.00 70.06 72 LEU A O 1
ATOM 577 N N . LEU A 1 73 ? -13.347 -3.698 8.808 1.00 69.00 73 LEU A N 1
ATOM 578 C CA . LEU A 1 73 ? -13.705 -3.226 7.467 1.00 69.00 73 LEU A CA 1
ATOM 579 C C . LEU A 1 73 ? -13.491 -1.719 7.298 1.00 69.00 73 LEU A C 1
ATOM 581 O O . LEU A 1 73 ? -12.899 -1.303 6.306 1.00 69.00 73 LEU A O 1
ATOM 585 N N . LEU A 1 74 ? -13.899 -0.902 8.274 1.00 66.56 74 LEU A N 1
ATOM 586 C CA . LEU A 1 74 ? -13.654 0.544 8.222 1.00 66.56 74 LEU A CA 1
ATOM 587 C C . LEU A 1 74 ? -12.155 0.867 8.285 1.00 66.56 74 LEU A C 1
ATOM 589 O O . LEU A 1 74 ? -11.684 1.685 7.503 1.00 66.56 74 LEU A O 1
ATOM 593 N N . GLN A 1 75 ? -11.380 0.156 9.112 1.00 64.81 75 GLN A N 1
ATOM 594 C CA . GLN A 1 75 ? -9.917 0.287 9.115 1.00 64.81 75 GLN A CA 1
ATOM 595 C C . GLN A 1 75 ? -9.283 -0.111 7.773 1.00 64.81 75 GLN A C 1
ATOM 597 O O . GLN A 1 75 ? -8.292 0.492 7.367 1.00 64.81 75 GLN A O 1
ATOM 602 N N . ARG A 1 76 ? -9.853 -1.098 7.067 1.00 59.06 76 ARG A N 1
ATOM 603 C CA . ARG A 1 76 ? -9.371 -1.535 5.748 1.00 59.06 76 ARG A CA 1
ATOM 604 C C . ARG A 1 76 ? -9.769 -0.606 4.602 1.00 59.06 76 ARG A C 1
ATOM 606 O O . ARG A 1 76 ? -9.010 -0.518 3.646 1.00 59.06 76 ARG A O 1
ATOM 613 N N . MET A 1 77 ? -10.930 0.050 4.664 1.00 53.84 77 MET A N 1
ATOM 614 C CA . MET A 1 77 ? -11.432 0.883 3.560 1.00 53.84 77 MET A CA 1
ATOM 615 C C . MET A 1 77 ? -11.094 2.370 3.707 1.00 53.84 77 MET A C 1
ATOM 617 O O . MET A 1 77 ? -10.856 3.033 2.702 1.00 53.84 77 MET A O 1
ATOM 621 N N . GLU A 1 78 ? -11.042 2.905 4.931 1.00 53.69 78 GLU A N 1
ATOM 622 C CA . GLU A 1 78 ? -10.680 4.314 5.169 1.00 53.69 78 GLU A CA 1
ATOM 623 C C . GLU A 1 78 ? -9.167 4.544 5.201 1.00 53.69 78 GLU A C 1
ATOM 625 O O . GLU A 1 78 ? -8.711 5.688 5.191 1.00 53.69 78 GLU A O 1
ATOM 630 N N . SER A 1 79 ? -8.373 3.473 5.187 1.00 46.84 79 SER A N 1
ATOM 631 C CA . SER A 1 79 ? -6.977 3.563 4.791 1.00 46.84 79 SER A CA 1
ATOM 632 C C . SER A 1 79 ? -6.929 3.361 3.274 1.00 46.84 79 SER A C 1
ATOM 634 O O . SER A 1 79 ? -6.935 2.209 2.835 1.00 46.84 79 SER A O 1
ATOM 636 N N . PRO A 1 80 ? -6.890 4.425 2.434 1.00 49.59 80 PRO A N 1
ATOM 637 C CA . PRO A 1 80 ? -6.373 4.246 1.082 1.00 49.59 80 PRO A CA 1
ATOM 638 C C . PRO A 1 80 ? -5.057 3.505 1.262 1.00 49.59 80 PRO A C 1
ATOM 640 O O . PRO A 1 80 ? -4.263 3.972 2.084 1.00 49.59 80 PRO A O 1
ATOM 643 N N . LEU A 1 81 ? -4.902 2.340 0.604 1.00 45.50 81 LEU A N 1
ATOM 644 C CA . LEU A 1 81 ? -3.685 1.513 0.611 1.00 45.50 81 LEU A CA 1
ATOM 645 C C . LEU A 1 81 ? -2.512 2.419 0.952 1.00 45.50 81 LEU A C 1
ATOM 647 O O . LEU A 1 81 ? -2.244 3.295 0.128 1.00 45.50 81 LEU A O 1
ATOM 651 N N . PRO A 1 82 ? -1.927 2.352 2.162 1.00 44.22 82 PRO A N 1
ATOM 652 C CA . PRO A 1 82 ? -1.086 3.429 2.641 1.00 44.22 82 PRO A CA 1
ATOM 653 C C . PRO A 1 82 ? 0.143 3.483 1.743 1.00 44.22 82 PRO A C 1
ATOM 655 O O . PRO A 1 82 ? 1.132 2.782 1.937 1.00 44.22 82 PRO A O 1
ATOM 658 N N . PHE A 1 83 ? 0.089 4.338 0.725 1.00 47.03 83 PHE A N 1
ATOM 659 C CA . PHE A 1 83 ? 1.252 4.701 -0.062 1.00 47.03 83 PHE A CA 1
ATOM 660 C C . PHE A 1 83 ? 2.250 5.457 0.829 1.00 47.03 83 PHE A C 1
ATOM 662 O O . PHE A 1 83 ? 3.422 5.557 0.471 1.00 47.03 83 PHE A O 1
ATOM 669 N N . SER A 1 84 ? 1.833 5.896 2.030 1.00 46.91 84 SER A N 1
ATOM 670 C CA . SER A 1 84 ? 2.727 6.154 3.158 1.00 46.91 84 SER A CA 1
ATOM 671 C C . SER A 1 84 ? 3.136 4.839 3.834 1.00 46.91 84 SER A C 1
ATOM 673 O O . SER A 1 84 ? 2.555 4.410 4.831 1.00 46.91 84 SER A O 1
ATOM 675 N N . ILE A 1 85 ? 4.163 4.210 3.269 1.00 48.16 85 ILE A N 1
ATOM 676 C CA . ILE A 1 85 ? 4.926 3.116 3.872 1.00 48.16 85 ILE A CA 1
ATOM 677 C C . ILE A 1 85 ? 5.640 3.678 5.104 1.00 48.16 85 ILE A C 1
ATOM 679 O O . ILE A 1 85 ? 6.778 4.131 5.035 1.00 48.16 85 ILE A O 1
ATOM 683 N N . SER A 1 86 ? 4.975 3.694 6.246 1.00 42.03 86 SER A N 1
ATOM 684 C CA . SER A 1 86 ? 5.667 3.754 7.522 1.00 42.03 86 SER A CA 1
ATOM 685 C C . SER A 1 86 ? 5.047 2.701 8.425 1.00 42.03 86 SER A C 1
ATOM 687 O O . SER A 1 86 ? 3.893 2.779 8.830 1.00 42.03 86 SER A O 1
ATOM 689 N N . THR A 1 87 ? 5.851 1.670 8.674 1.00 44.28 87 THR A N 1
ATOM 690 C CA . THR A 1 87 ? 5.668 0.641 9.701 1.00 44.28 87 THR A CA 1
ATOM 691 C C . THR A 1 87 ? 4.531 -0.361 9.482 1.00 44.28 87 THR A C 1
ATOM 693 O O . THR A 1 87 ? 3.649 -0.501 10.320 1.00 44.28 87 THR A O 1
ATOM 696 N N . PHE A 1 88 ? 4.615 -1.158 8.414 1.00 42.00 88 PHE A N 1
ATOM 697 C CA . PHE A 1 88 ? 4.344 -2.587 8.594 1.00 42.00 88 PHE A CA 1
ATOM 698 C C . PHE A 1 88 ? 5.616 -3.190 9.196 1.00 42.00 88 PHE A C 1
ATOM 700 O O . PHE A 1 88 ? 6.657 -3.229 8.543 1.00 42.00 88 PHE A O 1
ATOM 707 N N . THR A 1 89 ? 5.576 -3.579 10.469 1.00 41.97 89 THR A N 1
ATOM 708 C CA . THR A 1 89 ? 6.658 -4.354 11.084 1.00 41.97 89 THR A CA 1
ATOM 709 C C . THR A 1 89 ? 6.516 -5.788 10.603 1.00 41.97 89 THR A C 1
ATOM 711 O O . THR A 1 89 ? 5.823 -6.593 11.220 1.00 41.97 89 THR A O 1
ATOM 714 N N . PHE A 1 90 ? 7.096 -6.069 9.440 1.00 47.84 90 PHE A N 1
ATOM 715 C CA . PHE A 1 90 ? 7.270 -7.437 8.981 1.00 47.84 90 PHE A CA 1
ATOM 716 C C . PHE A 1 90 ? 8.373 -8.100 9.807 1.00 47.84 90 PHE A C 1
ATOM 718 O O . PHE A 1 90 ? 9.310 -7.429 10.251 1.00 47.84 90 PHE A O 1
ATOM 725 N N . ASP A 1 91 ? 8.228 -9.402 10.023 1.00 45.97 91 ASP A N 1
ATOM 726 C CA . ASP A 1 91 ? 9.152 -10.211 10.805 1.00 45.97 91 ASP A CA 1
ATOM 727 C C . ASP A 1 91 ? 10.577 -10.046 10.247 1.00 45.97 91 ASP A C 1
ATOM 729 O O . ASP A 1 91 ? 10.857 -10.364 9.089 1.00 45.97 91 ASP A O 1
ATOM 733 N N . GLN A 1 92 ? 11.475 -9.465 11.047 1.00 52.66 92 GLN A N 1
ATOM 734 C CA . GLN A 1 92 ? 12.825 -9.048 10.633 1.00 52.66 92 GLN A CA 1
ATOM 735 C C . GLN A 1 92 ? 13.749 -10.219 10.257 1.00 52.66 92 GLN A C 1
ATOM 737 O O . GLN A 1 92 ? 14.911 -10.001 9.921 1.00 52.66 92 GLN A O 1
ATOM 742 N N . GLN A 1 93 ? 13.254 -11.455 10.312 1.00 53.16 93 GLN A N 1
ATOM 743 C CA . GLN A 1 93 ? 14.046 -12.662 10.110 1.00 53.16 93 GLN A CA 1
ATOM 744 C C . GLN A 1 93 ? 14.129 -13.131 8.655 1.00 53.16 93 GLN A C 1
ATOM 746 O O . GLN A 1 93 ? 14.825 -14.110 8.392 1.00 53.16 93 GLN A O 1
ATOM 751 N N . SER A 1 94 ? 13.492 -12.454 7.687 1.00 59.12 94 SER A N 1
ATOM 752 C CA . SER A 1 94 ? 13.770 -12.773 6.282 1.00 59.12 94 SER A CA 1
ATOM 753 C C . SER A 1 94 ? 15.242 -12.455 5.992 1.00 59.12 94 SER A C 1
ATOM 755 O O . SER A 1 94 ? 15.632 -11.287 6.105 1.00 59.12 94 SER A O 1
ATOM 757 N N . PRO A 1 95 ? 16.067 -13.441 5.589 1.00 70.88 95 PRO A N 1
ATOM 758 C CA . PRO A 1 95 ? 17.435 -13.172 5.178 1.00 70.88 95 PRO A CA 1
ATOM 759 C C . PRO A 1 95 ? 17.409 -12.094 4.095 1.00 70.88 95 PRO A C 1
ATOM 761 O O . PRO A 1 95 ? 16.560 -12.121 3.197 1.00 70.88 95 PRO A O 1
ATOM 764 N N . ARG A 1 96 ? 18.294 -11.095 4.219 1.00 68.75 96 ARG A N 1
ATOM 765 C CA . ARG A 1 96 ? 18.436 -10.063 3.189 1.00 68.75 96 ARG A CA 1
ATOM 766 C C . ARG A 1 96 ? 18.676 -10.786 1.859 1.00 68.75 96 ARG A C 1
ATOM 768 O O . ARG A 1 96 ? 19.640 -11.548 1.789 1.00 68.75 96 ARG A O 1
ATOM 775 N N . PRO A 1 97 ? 17.827 -10.582 0.839 1.00 68.38 97 PRO A N 1
ATOM 776 C CA . PRO A 1 97 ? 18.002 -11.248 -0.437 1.00 68.38 97 PRO A CA 1
ATOM 777 C C . PRO A 1 97 ? 19.368 -10.863 -1.000 1.00 68.38 97 PRO A C 1
ATOM 779 O O . PRO A 1 97 ? 19.814 -9.721 -0.837 1.00 68.38 97 PRO A O 1
ATOM 782 N N . ASP A 1 98 ? 20.043 -11.807 -1.653 1.00 79.31 98 ASP A N 1
ATOM 783 C CA . ASP A 1 98 ? 21.291 -11.505 -2.343 1.00 79.31 98 ASP A CA 1
ATOM 784 C C . ASP A 1 98 ? 20.992 -10.621 -3.563 1.00 79.31 98 ASP A C 1
ATOM 786 O O . ASP A 1 98 ? 20.696 -11.075 -4.667 1.00 79.31 98 ASP A O 1
ATOM 790 N N . LEU A 1 99 ? 21.035 -9.305 -3.346 1.00 78.50 99 LEU A N 1
ATOM 791 C CA . LEU A 1 99 ? 20.726 -8.299 -4.360 1.00 78.50 99 LEU A CA 1
ATOM 792 C C . LEU A 1 99 ? 21.814 -8.185 -5.440 1.00 78.50 99 LEU A C 1
ATOM 794 O O . LEU A 1 99 ? 21.662 -7.380 -6.362 1.00 78.50 99 LEU A O 1
ATOM 798 N N . LYS A 1 100 ? 22.921 -8.942 -5.360 1.00 83.06 100 LYS A N 1
ATOM 799 C CA . LYS A 1 100 ? 24.020 -8.853 -6.337 1.00 83.06 100 LYS A CA 1
ATOM 800 C C . LYS A 1 100 ? 23.557 -9.180 -7.756 1.00 83.06 100 LYS A C 1
ATOM 802 O O . LYS A 1 100 ? 23.891 -8.432 -8.670 1.00 83.06 100 LYS A O 1
ATOM 807 N N . GLY A 1 101 ? 22.727 -10.211 -7.928 1.00 81.31 101 GLY A N 1
ATOM 808 C CA . GLY A 1 101 ? 22.166 -10.590 -9.234 1.00 81.31 101 GLY A CA 1
ATOM 809 C C . GLY A 1 101 ? 21.061 -9.659 -9.742 1.00 81.31 101 GLY A C 1
ATOM 810 O O . GLY A 1 101 ? 20.648 -9.744 -10.894 1.00 81.31 101 GLY A O 1
ATOM 811 N N . LEU A 1 102 ? 20.581 -8.759 -8.887 1.00 81.06 102 LEU A N 1
ATOM 812 C CA . LEU A 1 102 ? 19.416 -7.925 -9.138 1.00 81.06 102 LEU A CA 1
ATOM 813 C C . LEU A 1 102 ? 19.783 -6.484 -9.521 1.00 81.06 102 LEU A C 1
ATOM 815 O O . LEU A 1 102 ? 18.981 -5.825 -10.165 1.00 81.06 102 LEU A O 1
ATOM 819 N N . ARG A 1 103 ? 20.997 -5.992 -9.223 1.00 78.94 103 ARG A N 1
ATOM 820 C CA . ARG A 1 103 ? 21.388 -4.571 -9.415 1.00 78.94 103 ARG A CA 1
ATOM 821 C C . ARG A 1 103 ? 21.107 -3.978 -10.801 1.00 78.94 103 ARG A C 1
ATOM 823 O O . ARG A 1 103 ? 20.856 -2.781 -10.885 1.00 78.94 103 ARG A O 1
ATOM 830 N N . ASN A 1 104 ? 21.133 -4.792 -11.853 1.00 83.19 104 ASN A N 1
ATOM 831 C CA . ASN A 1 104 ? 20.942 -4.340 -13.234 1.00 83.19 104 ASN A CA 1
ATOM 832 C C . ASN A 1 104 ? 19.540 -4.638 -13.789 1.00 83.19 104 ASN A C 1
ATOM 834 O O . ASN A 1 104 ? 19.289 -4.408 -14.969 1.00 83.19 104 ASN A O 1
ATOM 838 N N . HIS A 1 105 ? 18.626 -5.159 -12.970 1.00 89.06 105 HIS A N 1
ATOM 839 C CA . HIS A 1 105 ? 17.289 -5.513 -13.424 1.00 89.06 105 HIS A CA 1
ATOM 840 C C . HIS A 1 105 ? 16.416 -4.255 -13.597 1.00 89.06 105 HIS A C 1
ATOM 842 O O . HIS A 1 105 ? 16.354 -3.390 -12.722 1.00 89.06 105 HIS A O 1
ATOM 848 N N . TRP A 1 106 ? 15.704 -4.141 -14.720 1.00 90.06 106 TRP A N 1
ATOM 849 C CA . TRP A 1 106 ? 14.909 -2.948 -15.052 1.00 90.06 106 TRP A CA 1
ATOM 850 C C . TRP A 1 106 ? 13.787 -2.678 -14.033 1.00 90.06 106 TRP A C 1
ATOM 852 O O . TRP A 1 106 ? 13.482 -1.528 -13.724 1.00 90.06 106 TRP A O 1
ATOM 862 N N . ALA A 1 107 ? 13.213 -3.737 -13.454 1.00 90.62 107 ALA A N 1
ATOM 863 C CA . ALA A 1 107 ? 12.161 -3.645 -12.440 1.00 90.62 107 ALA A CA 1
ATOM 864 C C . ALA A 1 107 ? 12.693 -3.442 -11.007 1.00 90.62 107 ALA A C 1
ATOM 866 O O . ALA A 1 107 ? 11.930 -3.566 -10.048 1.00 90.62 107 ALA A O 1
ATOM 867 N N . MET A 1 108 ? 13.984 -3.142 -10.821 1.00 88.62 108 MET A N 1
ATOM 868 C CA . MET A 1 108 ? 14.588 -3.063 -9.486 1.00 88.62 108 MET A CA 1
ATOM 869 C C . MET A 1 108 ? 13.875 -2.154 -8.486 1.00 88.62 108 MET A C 1
ATOM 871 O O . MET A 1 108 ? 13.629 -2.602 -7.363 1.00 88.62 108 MET A O 1
ATOM 875 N N . PRO A 1 109 ? 13.493 -0.916 -8.848 1.00 84.94 109 PRO A N 1
ATOM 876 C CA . PRO A 1 109 ? 12.779 -0.040 -7.923 1.00 84.94 109 PRO A CA 1
ATOM 877 C C . PRO A 1 109 ? 11.469 -0.661 -7.417 1.00 84.94 109 PRO A C 1
ATOM 879 O O . PRO A 1 109 ? 11.086 -0.468 -6.263 1.00 84.94 109 PRO A O 1
ATOM 882 N N . CYS A 1 110 ? 10.801 -1.452 -8.259 1.00 87.12 110 CYS A N 1
ATOM 883 C CA . CYS A 1 110 ? 9.570 -2.149 -7.907 1.00 87.12 110 CYS A CA 1
ATOM 884 C C . CYS A 1 110 ? 9.823 -3.383 -7.066 1.00 87.12 110 CYS A C 1
ATOM 886 O O . CYS A 1 110 ? 9.120 -3.573 -6.081 1.00 87.12 110 CYS A O 1
ATOM 888 N N . ILE A 1 111 ? 10.836 -4.180 -7.405 1.00 88.31 111 ILE A N 1
ATOM 889 C CA . ILE A 1 111 ? 11.198 -5.367 -6.629 1.00 88.31 111 ILE A CA 1
ATOM 890 C C . ILE A 1 111 ? 11.585 -4.967 -5.203 1.00 88.31 111 ILE A C 1
ATOM 892 O O . ILE A 1 111 ? 11.086 -5.566 -4.259 1.00 88.31 111 ILE A O 1
ATOM 896 N N . ILE A 1 112 ? 12.384 -3.908 -5.023 1.00 86.44 112 ILE A N 1
ATOM 897 C CA . ILE A 1 112 ? 12.749 -3.392 -3.691 1.00 86.44 112 ILE A CA 1
ATOM 898 C C . ILE A 1 112 ? 11.500 -2.966 -2.911 1.00 86.44 112 ILE A C 1
ATOM 900 O O . ILE A 1 112 ? 11.353 -3.289 -1.731 1.00 86.44 112 ILE A O 1
ATOM 904 N N . ARG A 1 113 ? 10.579 -2.252 -3.569 1.00 84.31 113 ARG A N 1
ATOM 905 C CA . ARG A 1 113 ? 9.358 -1.765 -2.923 1.00 84.31 113 ARG A CA 1
ATOM 906 C C . ARG A 1 113 ? 8.417 -2.911 -2.556 1.00 84.31 113 ARG A C 1
ATOM 908 O O . ARG A 1 113 ? 7.913 -2.934 -1.443 1.00 84.31 113 ARG A O 1
ATOM 915 N N . LEU A 1 114 ? 8.215 -3.874 -3.448 1.00 86.38 114 LEU A N 1
ATOM 916 C CA . LEU A 1 114 ? 7.394 -5.059 -3.198 1.00 86.38 114 LEU A CA 1
ATOM 917 C C . LEU A 1 114 ? 8.023 -5.959 -2.130 1.00 86.38 114 LEU A C 1
ATOM 919 O O . LEU A 1 114 ? 7.322 -6.415 -1.235 1.00 86.38 114 LEU A O 1
ATOM 923 N N . TRP A 1 115 ? 9.345 -6.110 -2.120 1.00 86.88 115 TRP A N 1
ATOM 924 C CA . TRP A 1 115 ? 10.051 -6.817 -1.053 1.00 86.88 115 TRP A CA 1
ATOM 925 C C . TRP A 1 115 ? 9.817 -6.186 0.326 1.00 86.88 115 TRP A C 1
ATOM 927 O O . TRP A 1 115 ? 9.608 -6.907 1.298 1.00 86.88 115 TRP A O 1
ATOM 937 N N . SER A 1 116 ? 9.728 -4.852 0.416 1.00 82.75 116 SER A N 1
ATOM 938 C CA . SER A 1 116 ? 9.390 -4.174 1.681 1.00 82.75 116 SER A CA 1
ATOM 939 C C . SER A 1 116 ? 7.991 -4.512 2.225 1.00 82.75 116 SER A C 1
ATOM 941 O O . SER A 1 116 ? 7.730 -4.300 3.406 1.00 82.75 116 SER A O 1
ATOM 943 N N . TYR A 1 117 ? 7.112 -5.077 1.389 1.00 82.75 117 TYR A N 1
ATOM 944 C CA . TYR A 1 117 ? 5.795 -5.586 1.782 1.00 82.75 117 TYR A CA 1
ATOM 945 C C . TYR A 1 117 ? 5.782 -7.099 2.076 1.00 82.75 117 TYR A C 1
ATOM 947 O O . TYR A 1 117 ? 4.710 -7.656 2.298 1.00 82.75 117 TYR A O 1
ATOM 955 N N . GLY A 1 118 ? 6.941 -7.767 2.079 1.00 84.81 118 GLY A N 1
ATOM 956 C CA . GLY A 1 118 ? 7.071 -9.190 2.418 1.00 84.81 118 GLY A CA 1
ATOM 957 C C . GLY A 1 118 ? 7.066 -10.152 1.226 1.00 84.81 118 GLY A C 1
ATOM 958 O O . GLY A 1 118 ? 7.083 -11.363 1.425 1.00 84.81 118 GLY A O 1
ATOM 959 N N . TYR A 1 119 ? 7.068 -9.651 -0.012 1.00 87.75 119 TYR A N 1
ATOM 960 C CA . TYR A 1 119 ? 7.175 -10.503 -1.202 1.00 87.75 119 TYR A CA 1
ATOM 961 C C . TYR A 1 119 ? 8.609 -11.006 -1.392 1.00 87.75 119 TYR A C 1
ATOM 963 O O . TYR A 1 119 ? 9.563 -10.245 -1.231 1.00 87.75 119 TYR A O 1
ATOM 971 N N . ARG A 1 120 ? 8.792 -12.268 -1.795 1.00 88.88 120 ARG A N 1
ATOM 972 C CA . ARG A 1 120 ? 10.130 -12.819 -2.051 1.00 88.88 120 ARG A CA 1
ATOM 973 C C . ARG A 1 120 ? 10.732 -12.219 -3.320 1.00 88.88 120 ARG A C 1
ATOM 975 O O . ARG A 1 120 ? 10.122 -12.245 -4.386 1.00 88.88 120 ARG A O 1
ATOM 982 N N . ALA A 1 121 ? 11.958 -11.704 -3.217 1.00 87.81 121 ALA A N 1
ATOM 983 C CA . ALA A 1 121 ? 12.637 -11.038 -4.332 1.00 87.81 121 ALA A CA 1
ATOM 984 C C . ALA A 1 121 ? 12.831 -11.960 -5.553 1.00 87.81 121 ALA A C 1
ATOM 986 O O . ALA A 1 121 ? 12.709 -11.501 -6.686 1.00 87.81 121 ALA A O 1
ATOM 987 N N . GLU A 1 122 ? 13.085 -13.253 -5.327 1.00 88.69 122 GLU A N 1
ATOM 988 C CA . GLU A 1 122 ? 13.232 -14.271 -6.379 1.00 88.69 122 GLU A CA 1
ATOM 989 C C . GLU A 1 122 ? 11.930 -14.492 -7.155 1.00 88.69 122 GLU A C 1
ATOM 991 O O . GLU A 1 122 ? 11.942 -14.537 -8.380 1.00 88.69 122 GLU A O 1
ATOM 996 N N . GLU A 1 123 ? 10.798 -14.582 -6.454 1.00 92.19 123 GLU A N 1
ATOM 997 C CA . GLU A 1 123 ? 9.480 -14.776 -7.068 1.00 92.19 123 GLU A CA 1
ATOM 998 C C . GLU A 1 123 ? 9.079 -13.554 -7.892 1.00 92.19 123 GLU A C 1
ATOM 1000 O O . GLU A 1 123 ? 8.624 -13.691 -9.025 1.00 92.19 123 GLU A O 1
ATOM 1005 N N . LEU A 1 124 ? 9.329 -12.353 -7.363 1.00 92.75 124 LEU A N 1
ATOM 1006 C CA . LEU A 1 124 ? 9.116 -11.109 -8.097 1.00 92.75 124 LEU A CA 1
ATOM 1007 C C . LEU A 1 124 ? 9.995 -11.031 -9.344 1.00 92.75 124 LEU A C 1
ATOM 1009 O O . LEU A 1 124 ? 9.511 -10.659 -10.409 1.00 92.75 124 LEU A O 1
ATOM 1013 N N . LYS A 1 125 ? 11.277 -11.392 -9.229 1.00 91.62 125 LYS A N 1
ATOM 1014 C CA . LYS A 1 125 ? 12.192 -11.440 -10.372 1.00 91.62 125 LYS A CA 1
ATOM 1015 C C . LYS A 1 125 ? 11.670 -12.406 -11.436 1.00 91.62 125 LYS A C 1
ATOM 1017 O O . LYS A 1 125 ? 11.504 -11.998 -12.577 1.00 91.62 125 LYS A O 1
ATOM 1022 N N . ASN A 1 126 ? 11.339 -13.639 -11.054 1.00 93.31 126 ASN A N 1
ATOM 1023 C CA . ASN A 1 126 ? 10.810 -14.648 -11.973 1.00 93.31 126 ASN A CA 1
ATOM 1024 C C . ASN A 1 126 ? 9.495 -14.197 -12.629 1.00 93.31 126 ASN A C 1
ATOM 1026 O O . ASN A 1 126 ? 9.266 -14.461 -13.806 1.00 93.31 126 ASN A O 1
ATOM 1030 N N . PHE A 1 127 ? 8.640 -13.480 -11.896 1.00 95.50 127 PHE A N 1
ATOM 1031 C CA . PHE A 1 127 ? 7.425 -12.882 -12.445 1.00 95.50 127 PHE A CA 1
ATOM 1032 C C . PHE A 1 127 ? 7.731 -11.832 -13.525 1.00 95.50 127 PHE A C 1
ATOM 1034 O O . PHE A 1 127 ? 7.125 -11.858 -14.591 1.00 95.50 127 PHE A O 1
ATOM 1041 N N . PHE A 1 128 ? 8.689 -10.930 -13.288 1.00 93.38 128 PHE A N 1
ATOM 1042 C CA . PHE A 1 128 ? 9.078 -9.936 -14.294 1.00 93.38 128 PHE A CA 1
ATOM 1043 C C . PHE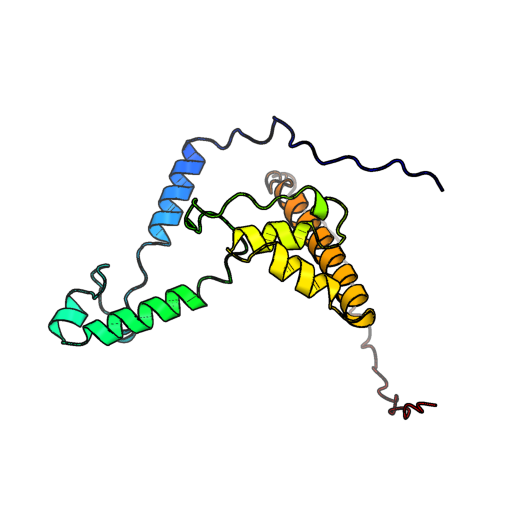 A 1 128 ? 9.829 -10.549 -15.483 1.00 93.38 128 PHE A C 1
ATOM 1045 O O . PHE A 1 128 ? 9.644 -10.076 -16.601 1.00 93.38 128 PHE A O 1
ATOM 1052 N N . ASP A 1 129 ? 10.621 -11.601 -15.263 1.00 93.56 129 ASP A N 1
ATOM 1053 C CA . ASP A 1 129 ? 11.337 -12.331 -16.320 1.00 93.56 129 ASP A CA 1
ATOM 1054 C C . ASP A 1 129 ? 10.393 -13.175 -17.197 1.00 93.56 129 ASP A C 1
ATOM 1056 O O . ASP A 1 129 ? 10.683 -13.410 -18.366 1.00 93.56 129 ASP A O 1
ATOM 1060 N N . SER A 1 130 ? 9.262 -13.636 -16.652 1.00 96.56 130 SER A N 1
ATOM 1061 C CA . SER A 1 130 ? 8.253 -14.424 -17.384 1.00 96.56 130 SER A CA 1
ATOM 1062 C C . SER A 1 130 ? 7.182 -13.573 -18.074 1.00 96.56 130 SER A C 1
ATOM 1064 O O . SER A 1 130 ? 6.264 -14.110 -18.697 1.00 96.56 130 SER A O 1
ATOM 1066 N N . MET A 1 131 ? 7.278 -12.247 -17.972 1.00 96.00 131 MET A N 1
ATOM 1067 C CA . MET A 1 131 ? 6.300 -11.331 -18.543 1.00 96.00 131 MET A CA 1
ATOM 1068 C C . MET A 1 131 ? 6.445 -11.254 -20.076 1.00 96.00 131 MET A C 1
ATOM 1070 O O . MET A 1 131 ? 7.552 -11.021 -20.557 1.00 96.00 131 MET A O 1
ATOM 1074 N N . PRO A 1 132 ? 5.350 -11.373 -20.856 1.00 97.81 132 PRO A N 1
ATOM 1075 C CA . PRO A 1 132 ? 5.372 -11.117 -22.297 1.00 97.81 132 PRO A CA 1
ATOM 1076 C C . PRO A 1 132 ? 5.924 -9.725 -22.631 1.00 97.81 132 PRO A C 1
ATOM 1078 O O . PRO A 1 132 ? 5.648 -8.764 -21.907 1.00 97.81 132 PRO A O 1
ATOM 1081 N N . ASP A 1 133 ? 6.629 -9.590 -23.757 1.00 95.06 133 ASP A N 1
ATOM 1082 C CA . ASP A 1 133 ? 7.318 -8.347 -24.152 1.00 95.06 133 ASP A CA 1
ATOM 1083 C C . ASP A 1 133 ? 6.392 -7.120 -24.188 1.00 95.06 133 ASP A C 1
ATOM 1085 O O . ASP A 1 133 ? 6.760 -6.026 -23.755 1.00 95.06 133 ASP A O 1
ATOM 1089 N N . GLU A 1 134 ? 5.151 -7.305 -24.639 1.00 96.62 134 GLU A N 1
ATOM 1090 C CA . GLU A 1 134 ? 4.123 -6.260 -24.695 1.00 96.62 134 GLU A CA 1
ATOM 1091 C C . GLU A 1 134 ? 3.767 -5.728 -23.297 1.00 96.62 134 GLU A C 1
ATOM 1093 O O . GLU A 1 134 ? 3.692 -4.514 -23.072 1.00 96.62 134 GLU A O 1
ATOM 1098 N N . LEU A 1 135 ? 3.598 -6.637 -22.332 1.00 94.19 135 LEU A N 1
ATOM 1099 C CA . LEU A 1 135 ? 3.309 -6.305 -20.937 1.00 94.19 135 LEU A CA 1
ATOM 1100 C C . LEU A 1 135 ? 4.539 -5.732 -20.233 1.00 94.19 135 LEU A C 1
ATOM 1102 O O . LEU A 1 135 ? 4.403 -4.817 -19.416 1.00 94.19 135 LEU A O 1
ATOM 1106 N N . CYS A 1 136 ? 5.731 -6.211 -20.585 1.00 94.44 136 CYS A N 1
ATOM 1107 C CA . CYS A 1 136 ? 6.995 -5.669 -20.106 1.00 94.44 136 CYS A CA 1
ATOM 1108 C C . CYS A 1 136 ? 7.135 -4.197 -20.525 1.00 94.44 136 CYS A C 1
ATOM 1110 O O . CYS A 1 136 ? 7.319 -3.324 -19.673 1.00 94.44 136 CYS A O 1
ATOM 1112 N N . ALA A 1 137 ? 6.924 -3.885 -21.808 1.00 92.00 137 ALA A N 1
ATOM 1113 C CA . ALA A 1 137 ? 6.975 -2.519 -22.328 1.00 92.00 137 ALA A CA 1
ATOM 1114 C C . ALA A 1 137 ? 5.920 -1.600 -21.686 1.00 92.00 137 ALA A C 1
ATOM 1116 O O . ALA A 1 137 ? 6.218 -0.454 -21.329 1.00 92.00 137 ALA A O 1
ATOM 1117 N N . LEU A 1 138 ? 4.688 -2.089 -21.509 1.00 95.81 138 LEU A N 1
ATOM 1118 C CA . LEU A 1 138 ? 3.622 -1.328 -20.855 1.00 95.81 138 LEU A CA 1
ATOM 1119 C C . LEU A 1 138 ? 3.964 -1.033 -19.389 1.00 95.81 138 LEU A C 1
ATOM 1121 O O . LEU A 1 138 ? 3.828 0.104 -18.932 1.00 95.81 138 LEU A O 1
ATOM 1125 N N . THR A 1 139 ? 4.456 -2.041 -18.671 1.00 92.31 139 THR A N 1
ATOM 1126 C CA . THR A 1 139 ? 4.832 -1.929 -17.262 1.00 92.31 139 THR A CA 1
ATOM 1127 C C . THR A 1 139 ? 6.005 -0.970 -17.100 1.00 92.31 139 THR A C 1
ATOM 1129 O O . THR A 1 139 ? 5.935 -0.066 -16.273 1.00 92.31 139 THR A O 1
ATOM 1132 N N . GLN A 1 140 ? 7.040 -1.061 -17.938 1.00 91.62 140 GLN A N 1
ATOM 1133 C CA . GLN A 1 140 ? 8.148 -0.100 -17.954 1.00 91.62 140 GLN A CA 1
ATOM 1134 C C . GLN A 1 140 ? 7.656 1.346 -18.111 1.00 91.62 140 GLN A C 1
ATOM 1136 O O . GLN A 1 140 ? 8.046 2.219 -17.332 1.00 91.62 140 GLN A O 1
ATOM 1141 N N . ARG A 1 141 ? 6.746 1.607 -19.061 1.00 92.81 141 ARG A N 1
ATOM 1142 C CA . ARG A 1 141 ? 6.153 2.944 -19.251 1.00 92.81 141 ARG A CA 1
ATOM 1143 C C . ARG A 1 141 ? 5.375 3.406 -18.020 1.00 92.81 141 ARG A C 1
ATOM 1145 O O . ARG A 1 141 ? 5.529 4.555 -17.604 1.00 92.81 141 ARG A O 1
ATOM 1152 N N . ALA A 1 142 ? 4.581 2.521 -17.421 1.00 90.25 142 ALA A N 1
ATOM 1153 C CA . ALA A 1 142 ? 3.823 2.821 -16.211 1.00 90.25 142 ALA A CA 1
ATOM 1154 C C . ALA A 1 142 ? 4.747 3.168 -15.033 1.00 90.25 142 ALA A C 1
ATOM 1156 O O . ALA A 1 142 ? 4.517 4.155 -14.336 1.00 90.25 142 ALA A O 1
ATOM 1157 N N . LEU A 1 143 ? 5.835 2.419 -14.842 1.00 87.12 143 LEU A N 1
ATOM 1158 C CA . LEU A 1 143 ? 6.800 2.670 -13.772 1.00 87.12 143 LEU A CA 1
ATOM 1159 C C . LEU A 1 143 ? 7.535 4.000 -13.947 1.00 87.12 143 LEU A C 1
ATOM 1161 O O . LEU A 1 143 ? 7.697 4.742 -12.977 1.00 87.12 143 LEU A O 1
ATOM 1165 N N . VAL A 1 144 ? 7.914 4.349 -15.178 1.00 87.69 144 VAL A N 1
ATOM 1166 C CA . VAL A 1 144 ? 8.488 5.667 -15.487 1.00 87.69 144 VAL A CA 1
ATOM 1167 C C . VAL A 1 144 ? 7.484 6.782 -15.186 1.00 87.69 144 VAL A C 1
ATOM 1169 O O . VAL A 1 144 ? 7.850 7.787 -14.574 1.00 87.69 144 VAL A O 1
ATOM 1172 N N . ALA A 1 145 ? 6.214 6.609 -15.565 1.00 88.75 145 ALA A N 1
ATOM 1173 C CA . ALA A 1 145 ? 5.162 7.582 -15.276 1.00 88.75 145 ALA A CA 1
ATOM 1174 C C . ALA A 1 145 ? 4.951 7.768 -13.763 1.00 88.75 145 ALA A C 1
ATOM 1176 O O . ALA A 1 145 ? 4.921 8.901 -13.287 1.00 88.75 145 ALA A O 1
ATOM 1177 N N . ILE A 1 146 ? 4.896 6.676 -12.992 1.00 85.44 146 ILE A N 1
ATOM 1178 C CA . ILE A 1 146 ? 4.800 6.713 -11.523 1.00 85.44 146 ILE A CA 1
ATOM 1179 C C . ILE A 1 146 ? 6.012 7.426 -10.911 1.00 85.44 146 ILE A C 1
ATOM 1181 O O . ILE A 1 146 ? 5.846 8.230 -9.991 1.00 85.44 146 ILE A O 1
ATOM 1185 N N . GLY A 1 147 ? 7.219 7.173 -11.426 1.00 84.62 147 GLY A N 1
ATOM 1186 C CA . GLY A 1 147 ? 8.437 7.859 -10.994 1.00 84.62 147 GLY A CA 1
ATOM 1187 C C . GLY A 1 147 ? 8.356 9.372 -11.209 1.00 84.62 147 GLY A C 1
ATOM 1188 O O . GLY A 1 147 ? 8.603 10.142 -10.281 1.00 84.62 147 GLY A O 1
ATOM 1189 N N . ARG A 1 148 ? 7.915 9.803 -12.398 1.00 88.38 148 ARG A N 1
ATOM 1190 C CA . ARG A 1 148 ? 7.713 11.226 -12.724 1.00 88.38 148 ARG A CA 1
ATOM 1191 C C . ARG A 1 148 ? 6.646 11.876 -11.846 1.00 88.38 148 ARG A C 1
ATOM 1193 O O . ARG A 1 148 ? 6.881 12.953 -11.310 1.00 88.38 148 ARG A O 1
ATOM 1200 N N . LEU A 1 149 ? 5.509 11.210 -11.642 1.00 85.75 149 LEU A N 1
ATOM 1201 C CA . LEU A 1 149 ? 4.441 11.711 -10.771 1.00 85.75 149 LEU A CA 1
ATOM 1202 C C . LEU A 1 149 ? 4.913 11.847 -9.321 1.00 85.75 149 LEU A C 1
ATOM 1204 O O . LEU A 1 149 ? 4.671 12.870 -8.687 1.00 85.75 149 LEU A O 1
ATOM 1208 N N . SER A 1 150 ? 5.636 10.848 -8.810 1.00 84.38 150 SER A N 1
ATOM 1209 C CA . SER A 1 150 ? 6.197 10.879 -7.453 1.00 84.38 150 SER A CA 1
ATOM 1210 C C . SER A 1 150 ? 7.188 12.032 -7.279 1.00 84.38 150 SER A C 1
ATOM 1212 O O . SER A 1 150 ? 7.183 12.693 -6.240 1.00 84.38 150 SER A O 1
ATOM 1214 N N . HIS A 1 151 ? 7.996 12.310 -8.306 1.00 85.69 151 HIS A N 1
ATOM 1215 C CA . HIS A 1 151 ? 8.887 13.465 -8.331 1.00 85.69 151 HIS A CA 1
ATOM 1216 C C . HIS A 1 151 ? 8.103 14.785 -8.301 1.00 85.69 151 HIS A C 1
ATOM 1218 O O . HIS A 1 151 ? 8.336 15.601 -7.415 1.00 85.69 151 HIS A O 1
ATOM 1224 N N . CYS A 1 152 ? 7.116 14.974 -9.186 1.00 86.81 152 CYS A N 1
ATOM 1225 C CA . CYS A 1 152 ? 6.279 16.182 -9.207 1.00 86.81 152 CYS A CA 1
ATOM 1226 C C . CYS A 1 152 ? 5.594 16.449 -7.856 1.00 86.81 152 CYS A C 1
ATOM 1228 O O . CYS A 1 152 ? 5.601 17.581 -7.377 1.00 86.81 152 CYS A O 1
ATOM 1230 N N . LEU A 1 153 ? 5.056 15.404 -7.219 1.00 85.19 153 LEU A N 1
ATOM 1231 C CA . LEU A 1 153 ? 4.400 15.499 -5.910 1.00 85.19 153 LEU A CA 1
ATOM 1232 C C . LEU A 1 153 ? 5.374 15.817 -4.767 1.00 85.19 153 LEU A C 1
ATOM 1234 O O . LEU A 1 153 ? 4.977 16.414 -3.764 1.00 85.19 153 LEU A O 1
ATOM 1238 N N . SER A 1 154 ? 6.635 15.405 -4.898 1.00 87.50 154 SER A N 1
ATOM 1239 C CA . SER A 1 154 ? 7.679 15.699 -3.912 1.00 87.50 154 SER A CA 1
ATOM 1240 C C . SER A 1 154 ? 8.191 17.130 -4.077 1.00 87.50 154 SER A C 1
ATOM 1242 O O . SER A 1 154 ? 8.303 17.849 -3.088 1.00 87.50 154 SER A O 1
ATOM 1244 N N . SER A 1 155 ? 8.396 17.590 -5.316 1.00 88.00 155 SER A N 1
ATOM 1245 C CA . SER A 1 155 ? 8.802 18.969 -5.620 1.00 88.00 155 SER A CA 1
ATOM 1246 C C . SER A 1 155 ? 7.742 20.007 -5.241 1.00 88.00 155 SER A C 1
ATOM 1248 O O . SER A 1 155 ? 8.088 21.119 -4.862 1.00 88.00 155 SER A O 1
ATOM 1250 N N . SER A 1 156 ? 6.450 19.663 -5.286 1.00 82.31 156 SER A N 1
ATOM 1251 C CA . SER A 1 156 ? 5.381 20.586 -4.879 1.00 82.31 156 SER A CA 1
ATOM 1252 C C . SER A 1 156 ? 5.288 20.820 -3.367 1.00 82.31 156 SER A C 1
ATOM 1254 O O . SER A 1 156 ? 4.554 21.704 -2.939 1.00 82.31 156 SER A O 1
ATOM 1256 N N . ARG A 1 157 ? 5.977 20.021 -2.537 1.00 73.69 157 ARG A N 1
ATOM 1257 C CA . ARG A 1 157 ? 5.951 20.186 -1.070 1.00 73.69 157 ARG A CA 1
ATOM 1258 C C . ARG A 1 157 ? 6.943 21.231 -0.566 1.00 73.69 157 ARG A C 1
ATOM 1260 O O . ARG A 1 157 ? 6.759 21.732 0.538 1.00 73.69 157 ARG A O 1
ATOM 1267 N N . THR A 1 158 ? 7.961 21.564 -1.355 1.00 69.62 158 THR A N 1
ATOM 1268 C CA . THR A 1 158 ? 9.002 22.535 -0.986 1.00 69.62 158 THR A CA 1
ATOM 1269 C C . THR A 1 158 ? 8.611 23.980 -1.293 1.00 69.62 158 THR A C 1
ATOM 1271 O O . THR A 1 158 ? 9.188 24.902 -0.721 1.00 69.62 158 THR A O 1
ATOM 1274 N N . THR A 1 159 ? 7.579 24.211 -2.109 1.00 65.00 159 THR A N 1
ATOM 1275 C CA . THR A 1 159 ? 6.909 25.513 -2.197 1.00 65.00 159 THR A CA 1
ATOM 1276 C C . THR A 1 159 ? 6.003 25.698 -0.984 1.00 65.00 159 THR A C 1
ATOM 1278 O O . THR A 1 159 ? 4.795 25.472 -1.019 1.00 65.00 159 THR A O 1
ATOM 1281 N N . SER A 1 160 ? 6.625 26.096 0.126 1.00 56.62 160 SER A N 1
ATOM 1282 C CA . SER A 1 160 ? 5.930 26.560 1.322 1.00 56.62 160 SER A CA 1
ATOM 1283 C C . SER A 1 160 ? 4.881 27.616 0.928 1.00 56.62 160 SER A C 1
ATOM 1285 O O . SER A 1 160 ? 5.239 28.599 0.277 1.00 56.62 160 SER A O 1
ATOM 1287 N N . PRO A 1 161 ? 3.597 27.473 1.304 1.00 55.12 161 PRO A N 1
ATOM 1288 C CA . PRO A 1 161 ? 2.537 28.431 0.965 1.00 55.12 161 PRO A CA 1
ATOM 1289 C C . PRO A 1 161 ? 2.645 29.779 1.716 1.00 55.12 161 PRO A C 1
ATOM 1291 O O . PRO A 1 161 ? 1.661 30.501 1.858 1.00 55.12 161 PRO A O 1
ATOM 1294 N N . LEU A 1 162 ? 3.830 30.149 2.204 1.00 58.44 162 LEU A N 1
ATOM 1295 C CA . LEU A 1 162 ? 4.080 31.340 3.012 1.00 58.44 162 LEU A CA 1
ATOM 1296 C C . LEU A 1 162 ? 4.924 32.358 2.251 1.00 58.44 162 LEU A C 1
ATOM 1298 O O . LEU A 1 162 ? 6.107 32.537 2.507 1.00 58.44 162 LEU A O 1
ATOM 1302 N N . ALA A 1 163 ? 4.259 33.039 1.326 1.00 51.28 163 ALA A N 1
ATOM 1303 C CA . ALA A 1 163 ? 4.293 34.493 1.219 1.00 51.28 163 ALA A CA 1
ATOM 1304 C C . ALA A 1 163 ? 3.265 34.898 0.158 1.00 51.28 163 ALA A C 1
ATOM 1306 O O . ALA A 1 163 ? 3.614 35.246 -0.965 1.00 51.28 163 ALA A O 1
ATOM 1307 N N . LEU A 1 164 ? 1.974 34.858 0.506 1.00 56.81 164 LEU A N 1
ATOM 1308 C CA . LEU A 1 164 ? 1.072 35.855 -0.066 1.00 56.81 164 LEU A CA 1
ATOM 1309 C C . LEU A 1 164 ? 1.608 37.198 0.445 1.00 56.81 164 LEU A C 1
ATOM 1311 O O . LEU A 1 164 ? 1.552 37.419 1.660 1.00 56.81 164 LEU A O 1
ATOM 1315 N N . PRO A 1 165 ? 2.191 38.065 -0.403 1.00 56.31 165 PRO A N 1
ATOM 1316 C CA . PRO A 1 165 ? 2.517 39.401 0.048 1.00 56.31 165 PRO A CA 1
ATOM 1317 C C . PRO A 1 165 ? 1.204 40.032 0.510 1.00 56.31 165 PRO A C 1
ATOM 1319 O O . PRO A 1 165 ? 0.245 40.125 -0.251 1.00 56.31 165 PRO A O 1
ATOM 1322 N N . ALA A 1 166 ? 1.156 40.475 1.764 1.00 58.12 166 ALA A N 1
ATOM 1323 C CA . ALA A 1 166 ? 0.057 41.260 2.322 1.00 58.12 166 ALA A CA 1
ATOM 1324 C C . ALA A 1 166 ? -0.057 42.661 1.674 1.00 58.12 166 ALA A C 1
ATOM 1326 O O . ALA A 1 166 ? -0.577 43.596 2.276 1.00 58.12 166 ALA A O 1
ATOM 1327 N N . ALA A 1 167 ? 0.457 42.834 0.457 1.00 54.53 167 ALA A N 1
ATOM 1328 C CA . ALA A 1 167 ? 0.563 44.102 -0.226 1.00 54.53 167 ALA A CA 1
ATOM 1329 C C . ALA A 1 167 ? -0.421 44.159 -1.395 1.00 54.53 167 ALA A C 1
ATOM 1331 O O . ALA A 1 167 ? -0.414 43.316 -2.288 1.00 54.53 167 ALA A O 1
ATOM 1332 N N . ALA A 1 168 ? -1.194 45.242 -1.378 1.00 52.41 168 ALA A N 1
ATOM 1333 C CA . ALA A 1 168 ? -2.015 45.773 -2.453 1.00 52.41 168 ALA A CA 1
ATOM 1334 C C . ALA A 1 168 ? -3.404 45.144 -2.633 1.00 52.41 168 ALA A C 1
ATOM 1336 O O . ALA A 1 168 ? -3.740 44.544 -3.650 1.00 52.41 168 ALA A O 1
ATOM 1337 N N . ALA A 1 169 ? -4.295 45.545 -1.725 1.00 51.66 169 ALA A N 1
ATOM 1338 C CA . ALA A 1 169 ? -5.629 46.016 -2.093 1.00 51.66 169 ALA A CA 1
ATOM 1339 C C . ALA A 1 169 ? -5.557 47.232 -3.055 1.00 51.66 169 ALA A C 1
ATOM 1341 O O . ALA A 1 169 ? -6.091 48.304 -2.772 1.00 51.66 169 ALA A O 1
ATOM 1342 N N . ALA A 1 170 ? -4.873 47.094 -4.192 1.00 53.56 170 ALA A N 1
ATOM 1343 C CA . ALA A 1 170 ? -4.981 48.035 -5.290 1.00 53.56 170 ALA A CA 1
ATOM 1344 C C . ALA A 1 170 ? -6.207 47.620 -6.103 1.00 53.56 170 ALA A C 1
ATOM 1346 O O . ALA A 1 170 ? -6.194 46.625 -6.826 1.00 53.56 170 ALA A O 1
ATOM 1347 N N . ARG A 1 171 ? -7.295 48.383 -5.946 1.00 53.88 171 ARG A N 1
ATOM 1348 C CA . ARG A 1 171 ? -8.389 48.424 -6.919 1.00 53.88 171 ARG A CA 1
ATOM 1349 C C . ARG A 1 171 ? -7.764 48.531 -8.307 1.00 53.88 171 ARG A C 1
ATOM 1351 O O . ARG A 1 171 ? -7.133 49.541 -8.589 1.00 53.88 171 ARG A O 1
ATOM 1358 N N . VAL A 1 172 ? -7.950 47.522 -9.151 1.00 49.94 172 VAL A N 1
ATOM 1359 C CA . VAL A 1 172 ? -7.740 47.648 -10.594 1.00 49.94 172 VAL A CA 1
ATOM 1360 C C . VAL A 1 172 ? -9.021 48.274 -11.152 1.00 49.94 172 VAL A C 1
ATOM 1362 O O . VAL A 1 172 ? -10.054 47.598 -11.176 1.00 49.94 172 VAL A O 1
ATOM 1365 N N . PRO A 1 173 ? -9.031 49.558 -11.550 1.00 52.97 173 PRO A N 1
ATOM 1366 C CA . PRO A 1 173 ? -10.134 50.108 -12.315 1.00 52.97 173 PRO A CA 1
ATOM 1367 C C . PRO A 1 173 ? -9.947 49.653 -13.765 1.00 52.97 173 PRO A C 1
ATOM 1369 O O . PRO A 1 173 ? -8.931 49.954 -14.382 1.00 52.97 173 PRO A O 1
ATOM 1372 N N . GLY A 1 174 ? -10.916 48.914 -14.305 1.00 59.62 174 GLY A N 1
ATOM 1373 C CA . GLY A 1 174 ? -10.898 48.517 -15.719 1.00 59.62 174 GLY A CA 1
ATOM 1374 C C . GLY A 1 174 ? -11.005 47.020 -15.976 1.00 59.62 174 GLY A C 1
ATOM 1375 O O . GLY A 1 174 ? -10.361 46.508 -16.887 1.00 59.62 174 GLY A O 1
ATOM 1376 N N . PHE A 1 175 ? -11.836 46.306 -15.213 1.00 49.00 175 PHE A N 1
ATOM 1377 C CA . PHE A 1 175 ? -12.259 44.962 -15.602 1.00 49.00 175 PHE A CA 1
ATOM 1378 C C . PHE A 1 175 ? -13.166 45.071 -16.840 1.00 49.00 175 PHE A C 1
ATOM 1380 O O . PHE A 1 175 ? -14.382 45.235 -16.736 1.00 49.00 175 PHE A O 1
ATOM 1387 N N . VAL A 1 176 ? -12.565 45.044 -18.029 1.00 62.31 176 VAL A N 1
ATOM 1388 C CA . VAL A 1 176 ? -13.302 44.892 -19.284 1.00 62.31 176 VAL A CA 1
ATOM 1389 C C . VAL A 1 176 ? -13.842 43.466 -19.307 1.00 62.31 176 VAL A C 1
ATOM 1391 O O . VAL A 1 176 ? -13.082 42.499 -19.266 1.00 62.31 176 VAL A O 1
ATOM 1394 N N . ARG A 1 177 ? -15.172 43.336 -19.337 1.00 51.47 177 ARG A N 1
ATOM 1395 C CA . ARG A 1 177 ? -15.866 42.068 -19.581 1.00 51.47 177 ARG A CA 1
ATOM 1396 C C . ARG A 1 177 ? -15.341 41.465 -20.887 1.00 51.47 177 ARG A C 1
ATOM 1398 O O . ARG A 1 177 ? -15.684 41.942 -21.964 1.00 51.47 177 ARG A O 1
ATOM 1405 N N . LEU A 1 178 ? -14.546 40.403 -20.792 1.00 56.53 178 LEU A N 1
ATOM 1406 C CA . LEU A 1 178 ? -14.303 39.511 -21.919 1.00 56.53 178 LEU A CA 1
ATOM 1407 C C . LEU A 1 178 ? -15.620 38.796 -22.231 1.00 56.53 178 LEU A C 1
ATOM 1409 O O . LEU A 1 178 ? -16.175 38.089 -21.388 1.00 56.53 178 LEU A O 1
ATOM 1413 N N . ALA A 1 179 ? -16.149 39.065 -23.423 1.00 61.97 179 ALA A N 1
ATOM 1414 C CA . ALA A 1 179 ? -17.325 38.398 -23.952 1.00 61.97 179 ALA A CA 1
ATOM 1415 C C . ALA A 1 179 ? -17.088 36.883 -24.008 1.00 61.97 179 ALA A C 1
ATOM 1417 O O . ALA A 1 179 ? -15.988 36.421 -24.316 1.00 61.97 179 ALA A O 1
ATOM 1418 N N . ALA A 1 180 ? -18.133 36.124 -23.680 1.00 62.56 180 ALA A N 1
ATOM 1419 C CA . ALA A 1 180 ? -18.109 34.671 -23.699 1.00 62.56 180 ALA A CA 1
ATOM 1420 C C . ALA A 1 180 ? -17.699 34.153 -25.093 1.00 62.56 180 ALA A C 1
ATOM 1422 O O . ALA A 1 180 ? -18.212 34.659 -26.096 1.00 62.56 180 ALA A O 1
ATOM 1423 N N . PRO A 1 181 ? -16.802 33.156 -25.181 1.00 67.62 181 PRO A N 1
ATOM 1424 C CA . PRO A 1 181 ? -16.472 32.542 -26.458 1.00 67.62 181 PRO A CA 1
ATOM 1425 C C . PRO A 1 181 ? -17.707 31.830 -27.042 1.00 67.62 181 PRO A C 1
ATOM 1427 O O . PRO A 1 181 ? -18.493 31.251 -26.283 1.00 67.62 181 PRO A O 1
ATOM 1430 N N . PRO A 1 182 ? -17.901 31.862 -28.373 1.00 65.50 182 PRO A N 1
ATOM 1431 C CA . PRO A 1 182 ? -19.000 31.161 -29.022 1.00 65.50 182 PRO A CA 1
ATOM 1432 C C . PRO A 1 182 ? -18.875 29.649 -28.804 1.00 65.50 182 PRO A C 1
ATOM 1434 O O . PRO A 1 182 ? -17.778 29.087 -28.815 1.00 65.50 182 PRO A O 1
ATOM 1437 N N . ALA A 1 183 ? -20.020 29.002 -28.591 1.00 56.19 183 ALA A N 1
ATOM 1438 C CA . ALA A 1 183 ? -20.121 27.570 -28.358 1.00 56.19 183 ALA A CA 1
ATOM 1439 C C . ALA A 1 183 ? -19.465 26.782 -29.503 1.00 56.19 183 ALA A C 1
ATOM 1441 O O . ALA A 1 183 ? -19.854 26.906 -30.664 1.00 56.19 183 ALA A O 1
ATOM 1442 N N . LEU A 1 184 ? -18.472 25.958 -29.162 1.00 55.66 184 LEU A N 1
ATOM 1443 C CA . LEU A 1 184 ? -17.885 24.996 -30.086 1.00 55.66 184 LEU A CA 1
ATOM 1444 C C . LEU A 1 184 ? -18.931 23.928 -30.411 1.00 55.66 184 LEU A C 1
ATOM 1446 O O . LEU A 1 184 ? -19.321 23.125 -29.563 1.00 55.66 184 LEU A O 1
ATOM 1450 N N . HIS A 1 185 ? -19.392 23.950 -31.657 1.00 60.28 185 HIS A N 1
ATOM 1451 C CA . HIS A 1 185 ? -20.279 22.950 -32.225 1.00 60.28 185 HIS A CA 1
ATOM 1452 C C . HIS A 1 185 ? -19.466 21.667 -32.464 1.00 60.28 185 HIS A C 1
ATOM 1454 O O . HIS A 1 185 ? -18.678 21.582 -33.404 1.00 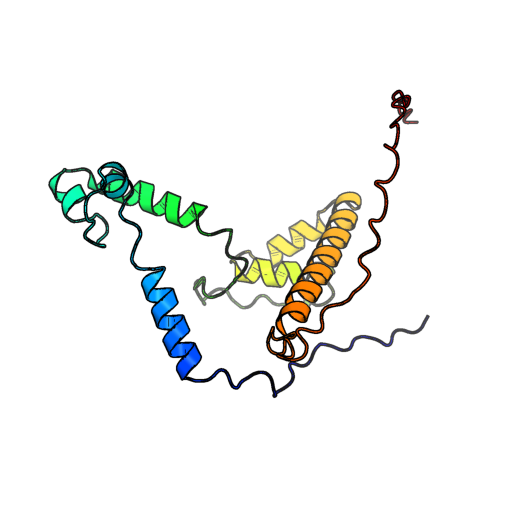60.28 185 HIS A O 1
ATOM 1460 N N . CYS A 1 186 ? -19.623 20.667 -31.596 1.00 51.41 186 CYS A N 1
ATOM 1461 C CA . CYS A 1 186 ? -19.032 19.345 -31.799 1.00 51.41 186 CYS A CA 1
ATOM 1462 C C . CYS A 1 186 ? -19.846 18.575 -32.852 1.00 51.41 186 CYS A C 1
ATOM 1464 O O . CYS A 1 186 ? -20.865 17.960 -32.533 1.00 51.41 186 CYS A O 1
ATOM 1466 N N . ASP A 1 187 ? -19.411 18.619 -34.113 1.00 51.66 187 ASP A N 1
ATOM 1467 C CA . ASP A 1 187 ? -19.963 17.789 -35.189 1.00 51.66 187 ASP A CA 1
ATOM 1468 C C . ASP A 1 187 ? -19.506 16.334 -34.982 1.00 51.66 187 ASP A C 1
ATOM 1470 O O . ASP A 1 187 ? -18.356 15.954 -35.212 1.00 51.66 187 ASP A O 1
ATOM 1474 N N . SER A 1 188 ? -20.413 15.516 -34.451 1.00 53.62 188 SER A N 1
ATOM 1475 C CA . SER A 1 188 ? -20.179 14.109 -34.125 1.00 53.62 188 SER A CA 1
ATOM 1476 C C . SER A 1 188 ? -20.468 13.240 -35.349 1.00 53.62 188 SER A C 1
ATOM 1478 O O . SER A 1 188 ? -21.498 12.574 -35.419 1.00 53.62 188 SER A O 1
ATOM 1480 N N . ARG A 1 189 ? -19.573 13.247 -36.343 1.00 53.25 189 ARG A N 1
ATOM 1481 C CA . ARG A 1 189 ? -19.636 12.328 -37.495 1.00 53.25 189 ARG A CA 1
ATOM 1482 C C . ARG A 1 189 ? -18.309 11.610 -37.716 1.00 53.25 189 ARG A C 1
ATOM 1484 O O . ARG A 1 189 ? -17.596 11.856 -38.680 1.00 53.25 189 ARG A O 1
ATOM 1491 N N . GLY A 1 190 ? -17.995 10.686 -36.814 1.00 53.97 190 GLY A N 1
ATOM 1492 C CA . GLY A 1 190 ? -16.910 9.719 -36.979 1.00 53.97 190 GLY A CA 1
ATOM 1493 C C . GLY A 1 190 ? -17.416 8.313 -36.685 1.00 53.97 190 GLY A C 1
ATOM 1494 O O . GLY A 1 190 ? -17.409 7.888 -35.536 1.00 53.97 190 GLY A O 1
ATOM 1495 N N . GLY A 1 191 ? -17.901 7.613 -37.714 1.00 64.38 191 GLY A N 1
ATOM 1496 C CA . GLY A 1 191 ? -18.299 6.207 -37.612 1.00 64.38 191 GLY A CA 1
ATOM 1497 C C . GLY A 1 191 ? -17.090 5.267 -37.453 1.00 64.38 191 GLY A C 1
ATOM 1498 O O . GLY A 1 191 ? -15.988 5.603 -37.897 1.00 64.38 191 GLY A O 1
ATOM 1499 N N . PRO A 1 192 ? -17.275 4.088 -36.834 1.00 60.31 192 PRO A N 1
ATOM 1500 C CA . PRO A 1 192 ? -16.197 3.141 -36.571 1.00 60.31 192 PRO A CA 1
ATOM 1501 C C . PRO A 1 192 ? -15.666 2.520 -37.870 1.00 60.31 192 PRO A C 1
ATOM 1503 O O . PRO A 1 192 ? -16.428 2.003 -38.687 1.00 60.31 192 PRO A O 1
ATOM 1506 N N . ARG A 1 193 ? -14.340 2.540 -38.052 1.00 57.28 193 ARG A N 1
ATOM 1507 C CA . ARG A 1 193 ? -13.662 1.764 -39.100 1.00 57.28 193 ARG A CA 1
ATOM 1508 C C . ARG A 1 193 ? -13.393 0.343 -38.589 1.00 57.28 193 ARG A C 1
ATOM 1510 O O . ARG A 1 193 ? -12.872 0.210 -37.482 1.00 57.28 193 ARG A O 1
ATOM 1517 N N . PRO A 1 194 ? -13.698 -0.710 -39.366 1.00 65.19 194 PRO A N 1
ATOM 1518 C CA . PRO A 1 194 ? -13.356 -2.072 -38.984 1.00 65.19 194 PRO A CA 1
ATOM 1519 C C . PRO A 1 194 ? -11.841 -2.287 -39.070 1.00 65.19 194 PRO A C 1
ATOM 1521 O O . PRO A 1 194 ? -11.209 -1.986 -40.085 1.00 65.19 194 PRO A O 1
ATOM 1524 N N . PHE A 1 195 ? -11.270 -2.829 -37.995 1.00 49.16 195 PHE A N 1
ATOM 1525 C CA . PHE A 1 195 ? -9.914 -3.365 -37.979 1.00 49.16 195 PHE A CA 1
ATOM 1526 C C . PHE A 1 195 ? -9.850 -4.604 -38.884 1.00 49.16 195 PHE A C 1
ATOM 1528 O O . PHE A 1 195 ? -10.584 -5.568 -38.675 1.00 49.16 195 PHE A O 1
ATOM 1535 N N . ARG A 1 196 ? -8.968 -4.579 -39.888 1.00 52.38 196 ARG A N 1
ATOM 1536 C CA . ARG A 1 196 ? -8.501 -5.780 -40.592 1.00 52.38 196 ARG A CA 1
ATOM 1537 C C . ARG A 1 196 ? -7.192 -6.215 -39.945 1.00 52.38 196 ARG A C 1
ATOM 1539 O O . ARG A 1 196 ? -6.211 -5.485 -40.040 1.00 52.38 196 ARG A O 1
ATOM 1546 N N . CYS A 1 197 ? -7.189 -7.390 -39.326 1.00 50.97 197 CYS A N 1
ATOM 1547 C CA . CYS A 1 197 ? -5.961 -8.124 -39.048 1.00 50.97 197 CYS A CA 1
ATOM 1548 C C . CYS A 1 197 ? -5.644 -8.993 -40.270 1.00 50.97 197 CYS A C 1
ATOM 1550 O O . CYS A 1 197 ? -6.522 -9.708 -40.759 1.00 50.97 197 CYS A O 1
ATOM 1552 N N . GLY A 1 198 ? -4.417 -8.872 -40.764 1.00 63.41 198 GLY A N 1
ATOM 1553 C CA . GLY A 1 198 ? -3.762 -9.810 -41.669 1.00 63.41 198 GLY A CA 1
ATOM 1554 C C . GLY A 1 198 ? -2.490 -10.305 -41.006 1.00 63.41 198 GLY A C 1
ATOM 1555 O O . GLY A 1 198 ? -1.998 -9.576 -40.113 1.00 63.41 198 GLY A O 1
#

Foldseek 3Di:
DDDDDPPDDDPDPPPDDPDPVNVVVVVVVVVVVPPPDAQPVCVVVVHDFPSDQVTPVCVVVVNRVVSNVSVVVCVVPVCPVPPPPDDPPDDPPDPDPPCPVVPPPLCNVVLVVVVSVVDDSVVVVVVLVPDDPVVNVVVSVVVVVVVVVVVVVVVVVVPDPPDPPPDDPPPDPDPDDDDDDDDDDPPPPDDDDDDDDD

Sequence (198 aa):
MSLDERAWWVPSENDSLVSAQDLRKARRMASRSRALAACQACSLLKRKCNDYRPCSRCLRQGEDDRCMEKNLLLQRMESPLPFSISTFTFDQQSPRPDLKGLRNHWAMPCIIRLWSYGYRAEELKNFFDSMPDELCALTQRALVAIGRLSHCLSSSRTTSPLALPAAAAARVPGFVRLAAPPALHCDSRGGPRPFRCG

pLDDT: mean 72.78, std 17.99, range [39.94, 97.81]